Protein AF-A0A356X1Z8-F1 (afdb_monomer)

Mean predicted aligned error: 13.06 Å

Nearest PDB structures (foldseek):
  8tsh-assembly1_I  TM=4.906E-01  e=3.080E-04  Caldimonas thermodepolymerans
  8tsh-assembly1_F  TM=4.716E-01  e=3.448E-04  Caldimonas thermodepolymerans

Structure (mmCIF, N/CA/C/O backbone):
data_AF-A0A356X1Z8-F1
#
_entry.id   AF-A0A356X1Z8-F1
#
loop_
_atom_site.group_PDB
_atom_site.id
_atom_site.type_symbol
_atom_site.label_atom_id
_atom_site.label_alt_id
_atom_site.label_comp_id
_atom_site.label_asym_id
_atom_site.label_entity_id
_atom_site.label_seq_id
_atom_site.pdbx_PDB_ins_code
_atom_site.Cartn_x
_atom_site.Cartn_y
_atom_site.Cartn_z
_atom_site.occupancy
_atom_site.B_iso_or_equiv
_atom_site.auth_seq_id
_atom_site.auth_comp_id
_atom_site.auth_asym_id
_atom_site.auth_atom_id
_atom_site.pdbx_PDB_model_num
ATOM 1 N N . MET A 1 1 ? -33.538 23.247 10.502 1.00 38.19 1 MET A N 1
ATOM 2 C CA . MET A 1 1 ? -33.186 21.872 10.091 1.00 38.19 1 MET A CA 1
ATOM 3 C C . MET A 1 1 ? -31.696 21.874 9.811 1.00 38.19 1 MET A C 1
ATOM 5 O O . MET A 1 1 ? -31.275 22.468 8.830 1.00 38.19 1 MET A O 1
ATOM 9 N N . SER A 1 2 ? -30.913 21.382 10.771 1.00 35.84 2 SER A N 1
ATOM 10 C CA . SER A 1 2 ? -29.452 21.323 10.690 1.00 35.84 2 SER A CA 1
ATOM 11 C C . SER A 1 2 ? -29.075 20.104 9.856 1.00 35.84 2 SER A C 1
ATOM 13 O O . SER A 1 2 ? -29.471 18.990 10.200 1.00 35.84 2 SER A O 1
ATOM 15 N N . GLY A 1 3 ? -28.392 20.328 8.735 1.00 35.59 3 GLY A N 1
ATOM 16 C CA . GLY A 1 3 ? -27.857 19.270 7.890 1.00 35.59 3 GLY A CA 1
ATOM 17 C C . GLY A 1 3 ? -26.684 18.600 8.592 1.00 35.59 3 GLY A C 1
ATOM 18 O O . GLY A 1 3 ? -25.571 19.117 8.572 1.00 35.59 3 GLY A O 1
ATOM 19 N N . GLY A 1 4 ? -26.946 17.459 9.225 1.00 30.58 4 GLY A N 1
ATOM 20 C CA . GLY A 1 4 ? -25.906 16.519 9.616 1.00 30.58 4 GLY A CA 1
ATOM 21 C C . GLY A 1 4 ? -25.355 15.871 8.355 1.00 30.58 4 GLY A C 1
ATOM 22 O O . GLY A 1 4 ? -26.005 15.008 7.769 1.00 30.58 4 GLY A O 1
ATOM 23 N N . GLY A 1 5 ? -24.189 16.331 7.907 1.00 29.16 5 GLY A N 1
ATOM 24 C CA . GLY A 1 5 ? -23.424 15.640 6.883 1.00 29.16 5 GLY A CA 1
ATOM 25 C C . GLY A 1 5 ? -23.013 14.275 7.419 1.00 29.16 5 GLY A C 1
ATOM 26 O O . GLY A 1 5 ? -22.166 14.189 8.306 1.00 29.16 5 GLY A O 1
ATOM 27 N N . ASN A 1 6 ? -23.623 13.220 6.882 1.00 31.80 6 ASN A N 1
ATOM 28 C CA . ASN A 1 6 ? -23.051 11.885 6.926 1.00 31.80 6 ASN A CA 1
ATOM 29 C C . ASN A 1 6 ? -21.671 11.965 6.263 1.00 31.80 6 ASN A C 1
ATOM 31 O O . ASN A 1 6 ? -21.570 12.087 5.044 1.00 31.80 6 ASN A O 1
ATOM 35 N N . MET A 1 7 ? -20.605 11.914 7.061 1.00 35.31 7 MET A N 1
ATOM 36 C CA . MET A 1 7 ? -19.298 11.494 6.566 1.00 35.31 7 MET A CA 1
ATOM 37 C C . MET A 1 7 ? -19.391 9.993 6.285 1.00 35.31 7 MET A C 1
ATOM 39 O O . MET A 1 7 ? -19.073 9.158 7.130 1.00 35.31 7 MET A O 1
ATOM 43 N N . GLU A 1 8 ? -19.895 9.645 5.104 1.00 37.94 8 GLU A N 1
ATOM 44 C CA . GLU A 1 8 ? -19.778 8.297 4.561 1.00 37.94 8 GLU A CA 1
ATOM 45 C C . GLU A 1 8 ? -18.292 7.955 4.369 1.00 37.94 8 GLU A C 1
ATOM 47 O O . GLU A 1 8 ? -17.597 8.508 3.521 1.00 37.94 8 GLU A O 1
ATOM 52 N N . GLY A 1 9 ? -17.791 7.036 5.195 1.00 40.22 9 GLY A N 1
ATOM 53 C CA . GLY A 1 9 ? -17.228 5.773 4.704 1.00 40.22 9 GLY A CA 1
ATOM 54 C C . GLY A 1 9 ? -15.986 5.776 3.802 1.00 40.22 9 GLY A C 1
ATOM 55 O O . GLY A 1 9 ? -15.638 4.712 3.304 1.00 40.22 9 GLY A O 1
ATOM 56 N N . GLY A 1 10 ? -15.277 6.887 3.600 1.00 40.59 10 GLY A N 1
ATOM 57 C CA . GLY A 1 10 ? -14.095 6.938 2.718 1.00 40.59 10 GLY A CA 1
ATOM 58 C C . GLY A 1 10 ? -12.790 6.335 3.276 1.00 40.59 10 GLY A C 1
ATOM 59 O O . GLY A 1 10 ? -11.776 6.324 2.587 1.00 40.59 10 GLY A O 1
ATOM 60 N N . GLY A 1 11 ? -12.769 5.839 4.520 1.00 45.25 11 GLY A N 1
ATOM 61 C CA . GLY A 1 11 ? -11.526 5.510 5.246 1.00 45.25 11 GLY A CA 1
ATOM 62 C C . GLY A 1 11 ? -10.803 4.211 4.852 1.00 45.25 11 GLY A C 1
ATOM 63 O O . GLY A 1 11 ? -9.715 3.940 5.369 1.00 45.25 11 GLY A O 1
ATOM 64 N N . SER A 1 12 ? -11.390 3.400 3.966 1.00 50.88 12 SER A N 1
ATOM 65 C CA . SER A 1 12 ? -10.885 2.057 3.632 1.00 50.88 12 SER A CA 1
ATOM 66 C C . SER A 1 12 ? -10.140 1.967 2.296 1.00 50.88 12 SER A C 1
ATOM 68 O O . SER A 1 12 ? -9.551 0.925 2.016 1.00 50.88 12 SER A O 1
ATOM 70 N N . MET A 1 13 ? -10.124 3.024 1.479 1.00 60.84 13 MET A N 1
ATOM 71 C CA . MET A 1 13 ? -9.354 3.052 0.234 1.00 60.84 13 MET A CA 1
ATOM 72 C C . MET A 1 13 ? -8.010 3.742 0.484 1.00 60.84 13 MET A C 1
ATOM 74 O O . MET A 1 13 ? -7.963 4.813 1.086 1.00 60.84 13 MET A O 1
ATOM 78 N N . ILE A 1 14 ? -6.911 3.126 0.040 1.00 66.44 14 ILE A N 1
ATOM 79 C CA . ILE A 1 14 ? -5.632 3.835 -0.085 1.00 66.44 14 ILE A CA 1
ATOM 80 C C . ILE A 1 14 ? -5.902 5.033 -0.998 1.00 66.44 14 ILE A C 1
ATOM 82 O O . ILE A 1 14 ? -6.364 4.793 -2.116 1.00 66.44 14 ILE A O 1
ATOM 86 N N . PRO A 1 15 ? -5.653 6.282 -0.563 1.00 73.69 15 PRO A N 1
ATOM 87 C CA . PRO A 1 15 ? -5.809 7.433 -1.436 1.00 73.69 15 PRO A CA 1
ATOM 88 C C . PRO A 1 15 ? -5.055 7.160 -2.742 1.00 73.69 15 PRO A C 1
ATOM 90 O O . PRO A 1 15 ? -3.871 6.816 -2.665 1.00 73.69 15 PRO A O 1
ATOM 93 N N . PRO A 1 16 ? -5.691 7.263 -3.923 1.00 74.44 16 PRO A N 1
ATOM 94 C CA . PRO A 1 16 ? -5.035 6.954 -5.195 1.00 74.44 16 PRO A CA 1
ATOM 95 C C . PRO A 1 16 ? -3.704 7.699 -5.394 1.00 74.44 16 PRO A C 1
ATOM 97 O O . PRO A 1 16 ? -2.808 7.219 -6.084 1.00 74.44 16 PRO A O 1
ATOM 100 N N . GLN A 1 17 ? -3.532 8.835 -4.712 1.00 76.69 17 GLN A N 1
ATOM 101 C CA . GLN A 1 17 ? -2.307 9.635 -4.656 1.00 76.69 17 GLN A CA 1
ATOM 102 C C . GLN A 1 17 ? -1.101 8.897 -4.043 1.00 76.69 17 GLN A C 1
ATOM 104 O O . GLN A 1 17 ? 0.038 9.302 -4.265 1.00 76.69 17 GLN A O 1
ATOM 109 N N . LEU A 1 18 ? -1.318 7.824 -3.276 1.00 79.50 18 LEU A N 1
ATOM 110 C CA . LEU A 1 18 ? -0.248 7.015 -2.684 1.00 79.50 18 LEU A CA 1
ATOM 111 C C . LEU A 1 18 ? 0.213 5.870 -3.595 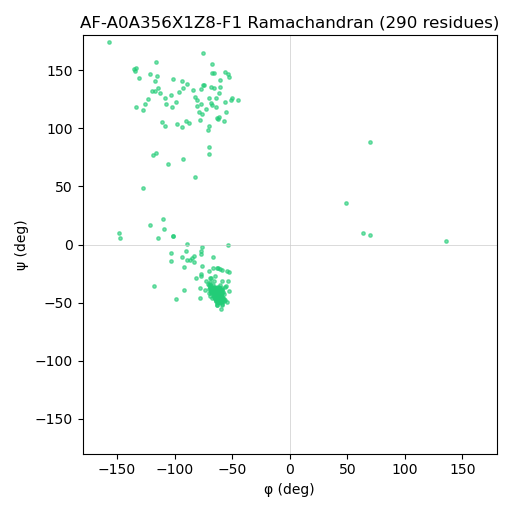1.00 79.50 18 LEU A C 1
ATOM 113 O O . LEU A 1 18 ? 1.278 5.305 -3.356 1.00 79.50 18 LEU A O 1
ATOM 117 N N . TYR A 1 19 ? -0.522 5.531 -4.659 1.00 83.25 19 TYR A N 1
ATOM 118 C CA . TYR A 1 19 ? -0.115 4.463 -5.583 1.00 83.25 19 TYR A CA 1
ATOM 119 C C . TYR A 1 19 ? 1.229 4.716 -6.278 1.00 83.25 19 TYR A C 1
ATOM 121 O O . TYR A 1 19 ? 2.044 3.790 -6.306 1.00 83.25 19 TYR A O 1
ATOM 129 N N . PRO A 1 20 ? 1.544 5.943 -6.744 1.00 86.44 20 PRO A N 1
ATOM 130 C CA . PRO A 1 20 ? 2.885 6.244 -7.234 1.00 86.44 20 PRO A CA 1
ATOM 131 C C . PRO A 1 20 ? 3.975 5.962 -6.192 1.00 86.44 20 PRO A C 1
ATOM 133 O O . PRO A 1 20 ? 5.041 5.468 -6.540 1.00 86.44 20 PRO A O 1
ATOM 136 N N . GLN A 1 21 ? 3.708 6.216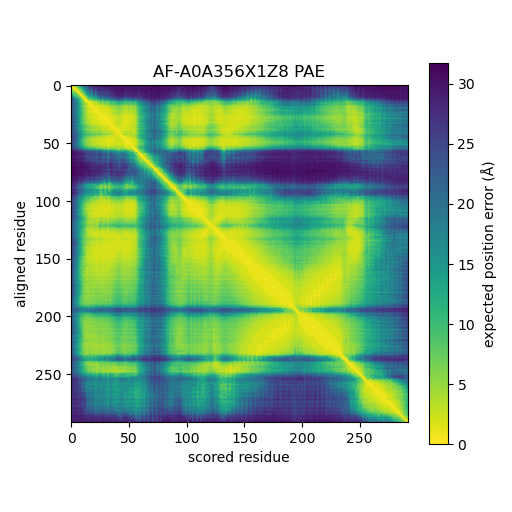 -4.906 1.00 86.44 21 GLN A N 1
ATOM 137 C CA . GLN A 1 21 ? 4.684 5.984 -3.835 1.00 86.44 21 GLN A CA 1
ATOM 138 C C . GLN A 1 21 ? 4.927 4.492 -3.584 1.00 86.44 21 GLN A C 1
ATOM 140 O O . GLN A 1 21 ? 6.060 4.104 -3.308 1.00 86.44 21 GLN A O 1
ATOM 145 N N . ILE A 1 22 ? 3.893 3.652 -3.720 1.00 87.12 22 ILE A N 1
ATOM 146 C CA . ILE A 1 22 ? 4.027 2.190 -3.621 1.00 87.12 22 ILE A CA 1
ATOM 147 C C . ILE A 1 22 ? 4.946 1.677 -4.729 1.00 87.12 22 ILE A C 1
ATOM 149 O O . ILE A 1 22 ? 5.903 0.961 -4.443 1.00 87.12 22 ILE A O 1
ATOM 153 N N . VAL A 1 23 ? 4.714 2.096 -5.973 1.00 89.00 23 VAL A N 1
ATOM 154 C CA . VAL A 1 23 ? 5.536 1.667 -7.114 1.00 89.00 23 VAL A CA 1
ATOM 155 C C . VAL A 1 23 ? 6.964 2.196 -7.035 1.00 89.00 23 VAL A C 1
ATOM 157 O O . VAL A 1 23 ? 7.903 1.488 -7.372 1.00 89.00 23 VAL A O 1
ATOM 160 N N . GLN A 1 24 ? 7.165 3.406 -6.518 1.00 90.50 24 GLN A N 1
ATOM 161 C CA . GLN A 1 24 ? 8.500 3.983 -6.318 1.00 90.50 24 GLN A CA 1
ATOM 162 C C . GLN A 1 24 ? 9.238 3.417 -5.086 1.00 90.50 24 GLN A C 1
ATOM 164 O O . GLN A 1 24 ? 10.430 3.689 -4.881 1.00 90.50 24 GLN A O 1
ATOM 169 N N . SER A 1 25 ? 8.560 2.626 -4.251 1.00 90.94 25 SER A N 1
ATOM 170 C CA . SER A 1 25 ? 9.143 2.060 -3.035 1.00 90.94 25 SER A CA 1
ATOM 171 C C . SER A 1 25 ? 10.259 1.059 -3.346 1.00 90.94 25 SER A C 1
ATOM 173 O O . SER A 1 25 ? 10.243 0.358 -4.355 1.00 90.94 25 SER A O 1
ATOM 175 N N . LEU A 1 26 ? 11.258 0.989 -2.462 1.00 90.75 26 LEU A N 1
ATOM 176 C CA . LEU A 1 26 ? 12.392 0.077 -2.625 1.00 90.75 26 LEU A CA 1
ATOM 177 C C . LEU A 1 26 ? 11.974 -1.410 -2.713 1.00 90.75 26 LEU A C 1
ATOM 179 O O . LEU A 1 26 ? 12.482 -2.082 -3.607 1.00 90.75 26 LEU A O 1
ATOM 183 N N . PRO A 1 27 ? 11.063 -1.930 -1.862 1.00 90.62 27 PRO A N 1
ATOM 184 C CA . PRO A 1 27 ? 10.601 -3.318 -1.958 1.00 90.62 27 PRO A CA 1
ATOM 185 C C . PRO A 1 27 ? 9.997 -3.646 -3.326 1.00 90.62 27 PRO A C 1
ATOM 187 O O . PRO A 1 27 ? 10.408 -4.608 -3.966 1.00 90.62 27 PRO A O 1
ATOM 190 N N . PHE A 1 28 ? 9.112 -2.778 -3.824 1.00 91.44 28 PHE A N 1
ATOM 191 C CA . PHE A 1 28 ? 8.464 -2.959 -5.120 1.00 91.44 28 PHE A CA 1
ATOM 192 C C . PHE A 1 28 ? 9.482 -3.010 -6.267 1.00 91.44 28 PHE A C 1
ATOM 194 O O . PHE A 1 28 ? 9.433 -3.893 -7.120 1.00 91.44 28 PHE A O 1
ATOM 201 N N . GLN A 1 29 ? 10.447 -2.086 -6.262 1.00 92.75 29 GLN A N 1
ATOM 202 C CA . GLN A 1 29 ? 11.506 -2.041 -7.272 1.00 92.75 29 GLN A CA 1
ATOM 203 C C . GLN A 1 29 ? 12.397 -3.284 -7.223 1.00 92.75 29 GLN A C 1
ATOM 205 O O . GLN A 1 29 ? 12.776 -3.813 -8.263 1.00 92.75 29 GLN A O 1
ATOM 210 N N . LEU A 1 30 ? 12.718 -3.780 -6.028 1.00 91.44 30 LEU A N 1
ATOM 211 C CA . LEU A 1 30 ? 13.514 -4.992 -5.881 1.00 91.44 30 LEU A CA 1
ATOM 212 C C . LEU A 1 30 ? 12.767 -6.249 -6.336 1.00 91.44 30 LEU A C 1
ATOM 214 O O . LEU A 1 30 ? 13.399 -7.142 -6.896 1.00 91.44 30 LEU A O 1
ATOM 218 N N . GLU A 1 31 ? 11.456 -6.334 -6.117 1.00 91.88 31 GLU A N 1
ATOM 219 C CA . GLU A 1 31 ? 10.642 -7.435 -6.645 1.00 91.88 31 GLU A CA 1
ATOM 220 C C . GLU A 1 31 ? 10.612 -7.413 -8.173 1.00 91.88 31 GLU A C 1
ATOM 222 O O . GLU A 1 31 ? 10.940 -8.423 -8.790 1.00 91.88 31 GLU A O 1
ATOM 227 N N . LEU A 1 32 ? 10.369 -6.249 -8.789 1.00 92.75 32 LEU A N 1
ATOM 228 C CA . LEU A 1 32 ? 10.449 -6.111 -10.248 1.00 92.75 32 LEU A CA 1
ATOM 229 C C . LEU A 1 32 ? 11.837 -6.438 -10.808 1.00 92.75 32 LEU A C 1
ATOM 231 O O . LEU A 1 32 ? 11.947 -7.046 -11.867 1.00 92.75 32 LEU A O 1
ATOM 235 N N . LEU A 1 33 ? 12.905 -6.043 -10.113 1.00 92.75 33 LEU A N 1
ATOM 236 C CA . LEU A 1 33 ? 14.275 -6.330 -10.537 1.00 92.75 33 LEU A CA 1
ATOM 237 C C . LEU A 1 33 ? 14.629 -7.822 -10.455 1.00 92.75 33 LEU A C 1
ATOM 239 O O . LEU A 1 33 ? 15.482 -8.287 -11.211 1.00 92.75 33 LEU A O 1
ATOM 243 N N . ASN A 1 34 ? 13.997 -8.565 -9.544 1.00 91.81 34 ASN A N 1
ATOM 244 C CA . ASN A 1 34 ? 14.174 -10.010 -9.407 1.00 91.81 34 ASN A CA 1
ATOM 245 C C . ASN A 1 34 ? 13.310 -10.824 -10.386 1.00 91.81 34 ASN A C 1
ATOM 247 O O . ASN A 1 34 ? 13.528 -12.031 -10.482 1.00 91.81 34 ASN A O 1
ATOM 251 N N . GLU A 1 35 ? 12.366 -10.196 -11.091 1.00 92.00 35 GLU A N 1
ATOM 252 C CA . GLU A 1 35 ? 11.491 -10.869 -12.052 1.00 92.00 35 GLU A CA 1
ATOM 253 C C . GLU A 1 35 ? 12.280 -11.352 -13.274 1.00 92.00 35 GLU A C 1
ATOM 255 O O . GLU A 1 35 ? 13.103 -10.616 -13.828 1.00 92.00 35 GLU A O 1
ATOM 260 N N . GLU A 1 36 ? 12.012 -12.584 -13.709 1.00 91.69 36 GLU A N 1
ATOM 261 C CA . GLU A 1 36 ? 12.535 -13.129 -14.962 1.00 91.69 36 GLU A CA 1
ATOM 262 C C . GLU A 1 36 ? 11.697 -12.639 -16.145 1.00 91.69 36 GLU A C 1
ATOM 264 O O . GLU A 1 36 ? 10.482 -12.822 -16.185 1.00 91.69 36 GLU A O 1
ATOM 269 N N . VAL A 1 37 ? 12.360 -12.011 -17.115 1.00 91.50 37 VAL A N 1
ATOM 270 C CA . VAL A 1 37 ? 11.723 -11.415 -18.292 1.00 91.50 37 VAL A CA 1
ATOM 271 C C . VAL A 1 37 ? 12.455 -11.873 -19.548 1.00 91.50 37 VAL A C 1
ATOM 273 O O . VAL A 1 37 ? 13.684 -12.013 -19.568 1.00 91.50 37 VAL A O 1
ATOM 276 N N . GLU A 1 38 ? 11.696 -12.098 -20.616 1.00 88.50 38 GLU A N 1
ATOM 277 C CA . GLU A 1 38 ? 12.255 -12.413 -21.924 1.00 88.50 38 GLU A CA 1
ATOM 278 C C . GLU A 1 38 ? 12.625 -11.127 -22.668 1.00 88.50 38 GLU A C 1
ATOM 280 O O . GLU A 1 38 ? 11.820 -10.203 -22.798 1.00 88.50 38 GLU A O 1
ATOM 285 N N . PHE A 1 39 ? 13.831 -11.102 -23.234 1.00 88.38 39 PHE A N 1
ATOM 286 C CA . PHE A 1 39 ? 14.341 -10.008 -24.056 1.00 88.38 39 PHE A CA 1
ATOM 287 C C . PHE A 1 39 ? 14.654 -10.510 -25.478 1.00 88.38 39 PHE A C 1
ATOM 289 O O . PHE A 1 39 ? 15.827 -10.715 -25.808 1.00 88.38 39 PHE A O 1
ATOM 296 N N . PRO A 1 40 ? 13.643 -10.713 -26.348 1.00 86.38 40 PRO A N 1
ATOM 297 C CA . PRO A 1 40 ? 13.837 -11.200 -27.715 1.00 86.38 40 PRO A CA 1
ATOM 298 C C . PRO A 1 40 ? 14.854 -10.411 -28.550 1.00 86.38 40 PRO A C 1
ATOM 300 O O . PRO A 1 40 ? 15.649 -11.025 -29.255 1.00 86.38 40 PRO A O 1
ATOM 303 N N . ARG A 1 41 ? 14.897 -9.071 -28.453 1.00 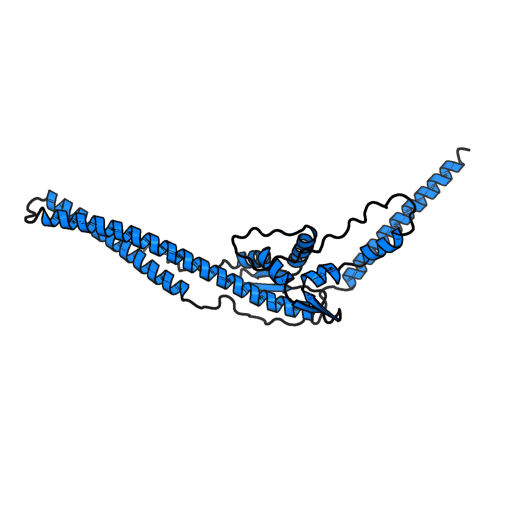83.81 41 ARG A N 1
ATOM 304 C CA . ARG A 1 41 ? 15.885 -8.222 -29.159 1.00 83.81 41 ARG A CA 1
ATOM 305 C C . ARG A 1 41 ? 17.335 -8.533 -28.770 1.00 83.81 41 ARG A C 1
ATOM 307 O O . ARG A 1 41 ? 18.245 -8.183 -29.515 1.00 83.81 41 ARG A O 1
ATOM 314 N N . PHE A 1 42 ? 17.542 -9.153 -27.611 1.00 84.12 42 PHE A N 1
ATOM 315 C CA . PHE A 1 42 ? 18.850 -9.504 -27.059 1.00 84.12 42 PHE A CA 1
ATOM 316 C C . PHE A 1 42 ? 19.057 -11.024 -26.968 1.00 84.12 42 PHE A C 1
ATOM 318 O O . PHE A 1 42 ? 20.060 -11.455 -26.406 1.00 84.12 42 PHE A O 1
ATOM 325 N N . GLU A 1 43 ? 18.114 -11.820 -27.492 1.00 84.69 43 GLU A N 1
ATOM 326 C CA . GLU A 1 43 ? 18.130 -13.291 -27.484 1.00 84.69 43 GLU A CA 1
ATOM 327 C C . GLU A 1 43 ? 18.430 -13.897 -26.100 1.00 84.69 43 GLU A C 1
ATOM 329 O O . GLU A 1 43 ? 19.101 -14.920 -25.974 1.00 84.69 43 GLU A O 1
ATOM 334 N N . THR A 1 44 ? 17.941 -13.252 -25.038 1.00 82.88 44 THR A N 1
ATOM 335 C CA . THR A 1 44 ? 18.211 -13.656 -23.655 1.00 82.88 44 THR A CA 1
ATOM 336 C C . THR A 1 44 ? 16.939 -13.678 -22.817 1.00 82.88 44 THR A C 1
ATOM 338 O O . THR A 1 44 ? 15.989 -12.942 -23.076 1.00 82.88 44 THR A O 1
ATOM 341 N N . SER A 1 45 ? 16.934 -14.529 -21.797 1.00 88.12 45 SER A N 1
ATOM 342 C CA . SER A 1 45 ? 15.920 -14.574 -20.747 1.00 88.12 45 SER A CA 1
ATOM 343 C C . SER A 1 45 ? 16.658 -14.520 -19.422 1.00 88.12 45 SER A C 1
ATOM 345 O O . SER A 1 45 ? 17.481 -15.389 -19.128 1.00 88.12 45 SER A O 1
ATOM 347 N N . THR A 1 46 ? 16.441 -13.460 -18.655 1.00 88.25 46 THR A N 1
ATOM 348 C CA . THR A 1 46 ? 17.167 -13.236 -17.405 1.00 88.25 46 THR A CA 1
ATOM 349 C C . THR A 1 46 ? 16.376 -12.317 -16.485 1.00 88.25 46 THR A C 1
ATOM 351 O O . THR A 1 46 ? 15.335 -11.783 -16.870 1.00 88.25 46 THR A O 1
ATOM 354 N N . THR A 1 47 ? 16.861 -12.127 -15.260 1.00 91.06 47 THR A N 1
ATOM 355 C CA . THR A 1 47 ? 16.246 -11.158 -14.353 1.00 91.06 47 THR A CA 1
ATOM 356 C C . THR A 1 47 ? 16.445 -9.741 -14.873 1.00 91.06 47 THR A C 1
ATOM 358 O O . THR A 1 47 ? 17.490 -9.426 -15.454 1.00 91.06 47 THR A O 1
ATOM 361 N N . VAL A 1 48 ? 15.483 -8.854 -14.625 1.00 90.94 48 VAL A N 1
ATOM 362 C CA . VAL A 1 48 ? 15.611 -7.438 -15.005 1.00 90.94 48 VAL A CA 1
ATOM 363 C C . VAL A 1 48 ? 16.891 -6.820 -14.415 1.00 90.94 48 VAL A C 1
ATOM 365 O O . VAL A 1 48 ? 17.572 -6.041 -15.084 1.00 90.94 48 VAL A O 1
ATOM 368 N N . TYR A 1 49 ? 17.283 -7.228 -13.204 1.00 90.12 49 TYR A N 1
ATOM 369 C CA . TYR A 1 49 ? 18.554 -6.844 -12.594 1.00 90.12 49 TYR A CA 1
ATOM 370 C C . TYR A 1 49 ? 19.769 -7.263 -13.419 1.00 90.12 49 TYR A C 1
ATOM 372 O O . TYR A 1 49 ? 20.585 -6.415 -13.773 1.00 90.12 49 TYR A O 1
ATOM 380 N N . THR A 1 50 ? 19.893 -8.554 -13.739 1.00 87.31 50 THR A N 1
ATOM 381 C CA . THR A 1 50 ? 21.023 -9.079 -14.519 1.00 87.31 50 THR A CA 1
ATOM 382 C C . THR A 1 50 ? 21.076 -8.442 -15.903 1.00 87.31 50 THR A C 1
ATOM 384 O O . THR A 1 50 ? 22.157 -8.117 -16.391 1.00 87.31 50 THR A O 1
ATOM 387 N N . PHE A 1 51 ? 19.919 -8.186 -16.518 1.00 88.56 51 PHE A N 1
ATOM 388 C CA . PHE A 1 51 ? 19.852 -7.484 -17.793 1.00 88.56 51 PHE A CA 1
ATOM 389 C C . PHE A 1 51 ? 20.483 -6.085 -17.710 1.00 88.56 51 PHE A C 1
ATOM 391 O O . PHE A 1 51 ? 21.326 -5.746 -18.541 1.00 88.56 51 PHE A O 1
ATOM 398 N N . PHE A 1 52 ? 20.143 -5.280 -16.699 1.00 88.75 52 PHE A N 1
ATOM 399 C CA . PHE A 1 52 ? 20.712 -3.935 -16.553 1.00 88.75 52 PHE A CA 1
ATOM 400 C C . PHE A 1 52 ? 22.143 -3.907 -16.005 1.00 88.75 52 PHE A C 1
ATOM 402 O O . PHE A 1 52 ? 22.881 -2.974 -16.321 1.00 88.75 52 PHE A O 1
ATOM 409 N N . ASP A 1 53 ? 22.548 -4.908 -15.224 1.00 87.06 53 ASP A N 1
ATOM 410 C CA . ASP A 1 53 ? 23.909 -5.011 -14.688 1.00 87.06 53 ASP A CA 1
ATOM 411 C C . ASP A 1 53 ? 24.913 -5.518 -15.738 1.00 87.06 53 ASP A C 1
ATOM 413 O O . ASP A 1 53 ? 26.046 -5.042 -15.790 1.00 87.06 53 ASP A O 1
ATOM 417 N N . GLU A 1 54 ? 24.512 -6.462 -16.599 1.00 82.25 54 GLU A N 1
ATOM 418 C CA . GLU A 1 54 ? 25.443 -7.194 -17.472 1.00 82.25 54 GLU A CA 1
ATOM 419 C C . GLU A 1 54 ? 25.194 -6.988 -18.972 1.00 82.25 54 GLU A C 1
ATOM 421 O O . GLU A 1 54 ? 26.156 -6.921 -19.736 1.00 82.25 54 GLU A O 1
ATOM 426 N N . VAL A 1 55 ? 23.938 -6.854 -19.413 1.00 79.94 55 VAL A N 1
ATOM 427 C CA . VAL A 1 55 ? 23.575 -6.885 -20.846 1.00 79.94 55 VAL A CA 1
ATOM 428 C C . VAL A 1 55 ? 23.403 -5.482 -21.436 1.00 79.94 55 VAL A C 1
ATOM 430 O O . VAL A 1 55 ? 23.934 -5.185 -22.503 1.00 79.94 55 VAL A O 1
ATOM 433 N N . TYR A 1 56 ? 22.674 -4.602 -20.748 1.00 77.81 56 TYR A N 1
ATOM 434 C CA . TYR A 1 56 ? 22.307 -3.269 -21.243 1.00 77.81 56 TYR A CA 1
ATOM 435 C C . TYR A 1 56 ? 23.331 -2.174 -20.900 1.00 77.81 56 TYR A C 1
ATOM 437 O O . TYR A 1 56 ? 23.141 -1.005 -21.249 1.00 77.81 56 TYR A O 1
ATOM 445 N N . THR A 1 57 ? 24.432 -2.503 -20.218 1.00 62.53 57 THR A N 1
ATOM 446 C CA . THR A 1 57 ? 25.435 -1.487 -19.878 1.00 62.53 57 THR A CA 1
ATOM 447 C C . THR A 1 57 ? 26.033 -0.873 -21.152 1.00 62.53 57 THR A C 1
ATOM 449 O O . THR A 1 57 ? 26.436 -1.582 -22.078 1.00 62.53 57 THR A O 1
ATOM 452 N N . PRO A 1 58 ? 26.083 0.468 -21.258 1.00 49.91 58 PRO A N 1
ATOM 453 C CA . PRO A 1 58 ? 26.522 1.110 -22.480 1.00 49.91 58 PRO A CA 1
ATOM 454 C C . PRO A 1 58 ? 28.018 0.838 -22.688 1.00 49.91 58 PRO A C 1
ATOM 456 O O . PRO A 1 58 ? 28.871 1.206 -21.878 1.00 49.91 58 PRO A O 1
ATOM 459 N N . SER A 1 59 ? 28.322 0.226 -23.834 1.00 49.28 59 SER A N 1
ATOM 460 C CA . SER A 1 59 ? 29.642 -0.199 -24.332 1.00 49.28 59 SER A CA 1
ATOM 461 C C . SER A 1 59 ? 30.728 0.902 -24.367 1.00 49.28 59 SER A C 1
ATOM 463 O O . SER A 1 59 ? 31.882 0.654 -24.715 1.00 49.28 59 SER A O 1
ATOM 465 N N . VAL A 1 60 ? 30.412 2.138 -23.965 1.00 46.66 60 VAL A N 1
ATOM 466 C CA . VAL A 1 60 ? 31.371 3.246 -23.869 1.00 46.66 60 VAL A CA 1
ATOM 467 C C . VAL A 1 60 ? 32.471 2.980 -22.844 1.00 46.66 60 VAL A C 1
ATOM 469 O O . VAL A 1 60 ? 33.633 3.191 -23.173 1.00 46.66 60 VAL A O 1
ATOM 472 N N . LEU A 1 61 ? 32.184 2.459 -21.645 1.00 48.41 61 LEU A N 1
ATOM 473 C CA . LEU A 1 61 ? 33.252 2.228 -20.655 1.00 48.41 61 LEU A CA 1
ATOM 474 C C . LEU A 1 61 ? 34.181 1.069 -21.062 1.00 48.41 61 LEU A C 1
ATOM 476 O O . LEU A 1 61 ? 35.396 1.144 -20.860 1.00 48.41 61 LEU A O 1
ATOM 480 N N . THR A 1 62 ? 33.632 0.045 -21.718 1.00 46.28 62 THR A N 1
ATOM 481 C CA . THR A 1 62 ? 34.383 -1.076 -22.304 1.00 46.28 62 THR A CA 1
ATOM 482 C C . THR A 1 62 ? 35.277 -0.609 -23.458 1.00 46.28 62 THR A C 1
ATOM 484 O O . THR A 1 62 ? 36.445 -0.997 -23.528 1.00 46.28 62 THR A O 1
ATOM 487 N N . HIS A 1 63 ? 34.793 0.307 -24.305 1.00 48.16 63 HIS A N 1
ATOM 488 C CA . HIS A 1 63 ? 35.609 0.907 -25.362 1.00 48.16 63 HIS A CA 1
ATOM 489 C C . HIS A 1 63 ? 36.702 1.845 -24.825 1.00 48.16 63 HIS A C 1
ATOM 491 O O . HIS A 1 63 ? 37.823 1.806 -25.329 1.00 48.16 63 HIS A O 1
ATOM 497 N N . ILE A 1 64 ? 36.450 2.631 -23.770 1.00 49.75 64 ILE A N 1
ATOM 498 C CA . ILE A 1 64 ? 37.483 3.497 -23.166 1.00 49.75 64 ILE A CA 1
ATOM 499 C C . ILE A 1 64 ? 38.566 2.652 -22.462 1.00 49.75 64 ILE A C 1
ATOM 501 O O . ILE A 1 64 ? 39.752 2.994 -22.507 1.00 49.75 64 ILE A O 1
ATOM 505 N N . LYS A 1 65 ? 38.201 1.492 -21.892 1.00 49.69 65 LYS A N 1
ATOM 506 C CA . LYS A 1 65 ? 39.167 0.475 -21.429 1.00 49.69 65 LYS A CA 1
ATOM 507 C C . LYS A 1 65 ? 40.094 0.018 -22.564 1.00 49.69 65 LYS A C 1
ATOM 509 O O . LYS A 1 65 ? 41.299 -0.041 -22.358 1.00 49.69 65 LYS A O 1
ATOM 514 N N . GLY A 1 66 ? 39.573 -0.212 -23.772 1.00 49.88 66 GLY A N 1
ATOM 515 C CA . GLY A 1 66 ? 40.373 -0.578 -24.951 1.00 49.88 66 GLY A CA 1
ATOM 516 C C . GLY A 1 66 ? 41.406 0.479 -25.372 1.00 49.88 66 GLY A C 1
ATOM 517 O O . GLY A 1 66 ? 42.525 0.139 -25.747 1.00 49.88 66 GLY A O 1
ATOM 518 N N . TYR A 1 67 ? 41.068 1.765 -25.243 1.00 46.34 67 TYR A N 1
ATOM 519 C CA . TYR A 1 67 ? 41.961 2.877 -25.599 1.00 46.34 67 TYR A CA 1
ATOM 520 C C . TYR A 1 67 ? 42.976 3.246 -24.504 1.00 46.34 67 TYR A C 1
ATOM 522 O O . TYR A 1 67 ? 43.966 3.919 -24.789 1.00 46.34 67 TYR A O 1
ATOM 530 N N . THR A 1 68 ? 42.785 2.790 -23.263 1.00 52.16 68 THR A N 1
ATOM 531 C CA . THR A 1 68 ? 43.720 3.055 -22.149 1.00 52.16 68 THR A CA 1
ATOM 532 C C . THR A 1 68 ? 44.819 1.996 -21.999 1.00 52.16 68 THR A C 1
ATOM 534 O O . THR A 1 68 ? 45.766 2.208 -21.243 1.00 52.16 68 THR A O 1
ATOM 537 N N . ILE A 1 69 ? 44.771 0.910 -22.783 1.00 51.84 69 ILE A N 1
ATOM 538 C CA . ILE A 1 69 ? 45.770 -0.181 -22.804 1.00 51.84 69 ILE A CA 1
ATOM 539 C C . ILE A 1 69 ? 47.153 0.279 -23.330 1.00 51.84 69 ILE A C 1
ATOM 541 O O . ILE A 1 69 ? 48.145 -0.428 -23.174 1.00 51.84 69 ILE A O 1
ATOM 545 N N . GLY A 1 70 ? 47.258 1.485 -23.898 1.00 50.31 70 GLY A N 1
ATOM 546 C CA . GLY A 1 70 ? 48.497 2.039 -24.459 1.00 50.31 70 GLY A CA 1
ATOM 547 C C . GLY A 1 70 ? 49.250 3.063 -23.597 1.00 50.31 70 GLY A C 1
ATOM 548 O O . GLY A 1 70 ? 50.187 3.671 -24.106 1.00 50.31 70 GLY A O 1
ATOM 549 N N . LEU A 1 71 ? 48.863 3.309 -22.338 1.00 54.25 71 LEU A N 1
ATOM 550 C CA . LEU A 1 71 ? 49.529 4.298 -21.470 1.00 54.25 71 LEU A CA 1
ATOM 551 C C . LEU A 1 71 ? 50.545 3.630 -20.520 1.00 54.25 71 LEU A C 1
ATOM 553 O O . LEU A 1 71 ? 50.147 3.053 -19.503 1.00 54.25 71 LEU A O 1
ATOM 557 N N . PRO A 1 72 ? 51.864 3.724 -20.786 1.00 45.91 72 PRO A N 1
ATOM 558 C CA . PRO A 1 72 ? 52.870 3.162 -19.903 1.00 45.91 72 PRO A CA 1
ATOM 559 C C . PRO A 1 72 ? 53.048 4.062 -18.673 1.00 45.91 72 PRO A C 1
ATOM 561 O O . PRO A 1 72 ? 53.585 5.164 -18.759 1.00 45.91 72 PRO A O 1
ATOM 564 N N . GLY A 1 73 ? 52.643 3.560 -17.502 1.00 52.84 73 GLY A N 1
ATOM 565 C CA . GLY A 1 73 ? 53.445 3.807 -16.302 1.00 52.84 73 GLY A CA 1
ATOM 566 C C . GLY A 1 73 ? 52.775 4.208 -14.989 1.00 52.84 73 GLY A C 1
ATOM 567 O O . GLY A 1 73 ? 53.542 4.431 -14.059 1.00 52.84 73 GLY A O 1
ATOM 568 N N . LYS A 1 74 ? 51.438 4.307 -14.830 1.00 54.03 74 LYS A N 1
ATOM 569 C CA . LYS A 1 74 ? 50.855 4.684 -13.507 1.00 54.03 74 LYS A CA 1
ATOM 570 C C . LYS A 1 74 ? 49.477 4.123 -13.080 1.00 54.03 74 LYS A C 1
ATOM 572 O O . LYS A 1 74 ? 48.986 4.554 -12.044 1.00 54.03 74 LYS A O 1
ATOM 577 N N . ILE A 1 75 ? 48.857 3.153 -13.768 1.00 52.12 75 ILE A N 1
ATOM 578 C CA . ILE A 1 75 ? 47.495 2.656 -13.400 1.00 52.12 75 ILE A CA 1
ATOM 579 C C . ILE A 1 75 ? 47.492 1.228 -12.798 1.00 52.12 75 ILE A C 1
ATOM 581 O O . ILE A 1 75 ? 46.447 0.609 -12.617 1.00 52.12 75 ILE A O 1
ATOM 585 N N . ILE A 1 76 ? 48.649 0.680 -12.411 1.00 43.59 76 ILE A N 1
ATOM 586 C CA . ILE A 1 76 ? 48.755 -0.683 -11.843 1.00 43.59 76 ILE A CA 1
ATOM 587 C C . ILE A 1 76 ? 48.407 -0.684 -10.340 1.00 43.59 76 ILE A C 1
ATOM 589 O O . ILE A 1 76 ? 49.223 -1.027 -9.492 1.00 43.59 76 ILE A O 1
ATOM 593 N N . GLY A 1 77 ? 47.197 -0.243 -9.997 1.00 45.94 77 GLY A N 1
ATOM 594 C CA . GLY A 1 77 ? 46.681 -0.264 -8.622 1.00 45.94 77 GLY A CA 1
ATOM 595 C C . GLY A 1 77 ? 45.169 -0.471 -8.505 1.00 45.94 77 GLY A C 1
ATOM 596 O O . GLY A 1 77 ? 44.633 -0.375 -7.408 1.00 45.94 77 GLY A O 1
ATOM 597 N N . LEU A 1 78 ? 44.468 -0.732 -9.614 1.00 47.28 78 LEU A N 1
ATOM 598 C CA . LEU A 1 78 ? 42.997 -0.729 -9.674 1.00 47.28 78 LEU A CA 1
ATOM 599 C C . LEU A 1 78 ? 42.372 -2.057 -10.123 1.00 47.28 78 LEU A C 1
ATOM 601 O O . LEU A 1 78 ? 41.188 -2.100 -10.437 1.00 47.28 78 LEU A O 1
ATOM 605 N N . PHE A 1 79 ? 43.130 -3.154 -10.091 1.00 51.94 79 PHE A N 1
ATOM 606 C CA . PHE A 1 79 ? 42.562 -4.503 -10.151 1.00 51.94 79 PHE A CA 1
ATOM 607 C C . PHE A 1 79 ? 42.338 -5.008 -8.726 1.00 51.94 79 PHE A C 1
ATOM 609 O O . PHE A 1 79 ? 43.101 -5.807 -8.193 1.00 51.94 79 PHE A O 1
ATOM 616 N N . LYS A 1 80 ? 41.306 -4.457 -8.083 1.00 48.50 80 LYS A N 1
ATOM 617 C CA . LYS A 1 80 ? 40.716 -5.042 -6.881 1.00 48.50 80 LYS A CA 1
ATOM 618 C C . LYS A 1 80 ? 39.863 -6.216 -7.357 1.00 48.50 80 LYS A C 1
ATOM 620 O O . LYS A 1 80 ? 38.988 -5.996 -8.189 1.00 48.50 80 LYS A O 1
ATOM 625 N N . GLU A 1 81 ? 40.157 -7.426 -6.880 1.00 40.84 81 GLU A N 1
ATOM 626 C CA . GLU A 1 81 ? 39.322 -8.612 -7.111 1.00 40.84 81 GLU A CA 1
ATOM 627 C C . GLU A 1 81 ? 37.853 -8.248 -6.877 1.00 40.84 81 GLU A C 1
ATOM 629 O O . GLU A 1 81 ? 37.497 -7.700 -5.826 1.00 40.84 81 GLU A O 1
ATOM 634 N N . GLU A 1 82 ? 37.020 -8.491 -7.889 1.00 40.12 82 GLU A N 1
ATOM 635 C CA . GLU A 1 82 ? 35.577 -8.330 -7.780 1.00 40.12 82 GLU A CA 1
ATOM 636 C C . GLU A 1 82 ? 35.091 -9.307 -6.710 1.00 40.12 82 GLU A C 1
ATOM 638 O O . GLU A 1 82 ? 35.111 -10.524 -6.888 1.00 40.12 82 GLU A O 1
ATOM 643 N N . ALA A 1 83 ? 34.713 -8.762 -5.551 1.00 45.00 83 ALA A N 1
ATOM 644 C CA . ALA A 1 83 ? 34.015 -9.522 -4.529 1.00 45.00 83 ALA A CA 1
ATOM 645 C C . ALA A 1 83 ? 32.782 -10.188 -5.169 1.00 45.00 83 ALA A C 1
ATOM 647 O O . ALA A 1 83 ? 32.165 -9.574 -6.045 1.00 45.00 83 ALA A O 1
ATOM 648 N N . PRO A 1 84 ? 32.408 -11.411 -4.750 1.00 45.53 84 PRO A N 1
ATOM 649 C CA . PRO A 1 84 ? 31.259 -12.109 -5.315 1.00 45.53 84 PRO A CA 1
ATOM 650 C C . PRO A 1 84 ? 30.035 -11.188 -5.301 1.00 45.53 84 PRO A C 1
ATOM 652 O O . PRO A 1 84 ? 29.688 -10.640 -4.249 1.00 45.53 84 PRO A O 1
ATOM 655 N N . LYS A 1 85 ? 29.423 -10.975 -6.477 1.00 59.06 85 LYS A N 1
ATOM 656 C CA . LYS A 1 85 ? 28.245 -10.115 -6.633 1.00 59.06 85 LYS A CA 1
ATOM 657 C C . LYS A 1 85 ? 27.165 -10.605 -5.668 1.00 59.06 85 LYS A C 1
ATOM 659 O O . LYS A 1 85 ? 26.678 -11.727 -5.790 1.00 59.06 85 LYS A O 1
ATOM 664 N N . ALA A 1 86 ? 26.834 -9.784 -4.674 1.00 62.34 86 ALA A N 1
ATOM 665 C CA . ALA A 1 86 ? 25.778 -10.109 -3.729 1.00 62.34 86 ALA A CA 1
ATOM 666 C C . ALA A 1 86 ? 24.449 -10.183 -4.490 1.00 62.34 86 ALA A C 1
ATOM 668 O O . ALA A 1 86 ? 24.092 -9.238 -5.197 1.00 62.34 86 ALA A O 1
ATOM 669 N N . ALA A 1 87 ? 23.734 -11.300 -4.348 1.00 71.50 87 ALA A N 1
ATOM 670 C CA . ALA A 1 87 ? 22.391 -11.440 -4.894 1.00 71.50 87 ALA A CA 1
ATOM 671 C C . ALA A 1 87 ? 21.486 -10.318 -4.362 1.00 71.50 87 ALA A C 1
ATOM 673 O O . ALA A 1 87 ? 21.678 -9.834 -3.240 1.00 71.50 87 ALA A O 1
ATOM 674 N N . LEU A 1 88 ? 20.507 -9.896 -5.165 1.00 76.19 88 LEU A N 1
ATOM 675 C CA . LEU A 1 88 ? 19.505 -8.956 -4.682 1.00 76.19 88 LEU A CA 1
ATOM 676 C C . LEU A 1 88 ? 18.743 -9.569 -3.497 1.00 76.19 88 LEU A C 1
ATOM 678 O O . LEU A 1 88 ? 18.439 -10.767 -3.523 1.00 76.19 88 LEU A O 1
ATOM 682 N N . PRO A 1 89 ? 18.409 -8.766 -2.471 1.00 76.12 89 PRO A N 1
ATOM 683 C CA . PRO A 1 89 ? 17.504 -9.203 -1.419 1.00 76.12 89 PRO A CA 1
ATOM 684 C C . PRO A 1 89 ? 16.185 -9.727 -2.012 1.00 76.12 89 PRO A C 1
ATOM 686 O O . PRO A 1 89 ? 15.722 -9.233 -3.042 1.00 76.12 89 PRO A O 1
ATOM 689 N N . ARG A 1 90 ? 15.585 -10.725 -1.358 1.00 75.69 90 ARG A N 1
ATOM 690 C CA . ARG A 1 90 ? 14.290 -11.322 -1.718 1.00 75.69 90 ARG A CA 1
ATOM 691 C C . ARG A 1 90 ? 13.446 -11.491 -0.462 1.00 75.69 90 ARG A C 1
ATOM 693 O O . ARG A 1 90 ? 14.011 -11.733 0.600 1.00 75.69 90 ARG A O 1
ATOM 700 N N . GLY A 1 91 ? 12.123 -11.434 -0.614 1.00 61.28 91 GLY A N 1
ATOM 701 C CA . GLY A 1 91 ? 11.180 -11.587 0.496 1.00 61.28 91 GLY A CA 1
ATOM 702 C C . GLY A 1 91 ? 11.233 -10.383 1.432 1.00 61.28 91 GLY A C 1
ATOM 703 O O . GLY A 1 91 ? 12.006 -10.357 2.386 1.00 61.28 91 GLY A O 1
ATOM 704 N N . PHE A 1 92 ? 10.431 -9.364 1.134 1.00 66.19 92 PHE A N 1
ATOM 705 C CA . PHE A 1 92 ? 10.422 -8.117 1.890 1.00 66.19 92 PHE A CA 1
ATOM 706 C C . PHE A 1 92 ? 9.353 -8.160 2.975 1.00 66.19 92 PHE A C 1
ATOM 708 O O . PHE A 1 92 ? 8.175 -7.929 2.714 1.00 66.19 92 PHE A O 1
ATOM 715 N N . GLU A 1 93 ? 9.760 -8.419 4.216 1.00 60.38 93 GLU A N 1
ATOM 716 C CA . GLU A 1 93 ? 8.903 -8.098 5.356 1.00 60.38 93 GLU A CA 1
ATOM 717 C C . GLU A 1 93 ? 8.935 -6.586 5.595 1.00 60.38 93 GLU A C 1
ATOM 719 O O . GLU A 1 93 ? 9.999 -5.962 5.535 1.00 60.38 93 GLU A O 1
ATOM 724 N N . THR A 1 94 ? 7.768 -5.991 5.868 1.00 57.50 94 THR A N 1
ATOM 725 C CA . THR A 1 94 ? 7.612 -4.529 6.003 1.00 57.50 94 THR A CA 1
ATOM 726 C C . THR A 1 94 ? 8.496 -3.930 7.111 1.00 57.50 94 THR A C 1
ATOM 728 O O . THR A 1 94 ? 8.857 -2.760 7.019 1.00 57.50 94 THR A O 1
ATOM 731 N N . ASP A 1 95 ? 8.922 -4.740 8.087 1.00 61.41 95 ASP A N 1
ATOM 732 C CA . ASP A 1 95 ? 9.736 -4.317 9.237 1.00 61.41 95 ASP A CA 1
ATOM 733 C C . ASP A 1 95 ? 11.234 -4.665 9.109 1.00 61.41 95 ASP A C 1
ATOM 735 O O . ASP A 1 95 ? 12.011 -4.492 10.051 1.00 61.41 95 ASP A O 1
ATOM 739 N N . SER A 1 96 ? 11.671 -5.158 7.946 1.00 67.69 96 SER A N 1
ATOM 740 C CA . SER A 1 96 ? 13.066 -5.546 7.720 1.00 67.69 96 SER A CA 1
ATOM 741 C C . SER A 1 96 ? 13.923 -4.385 7.197 1.00 67.69 96 SER A C 1
ATOM 743 O O . SER A 1 96 ? 13.522 -3.608 6.329 1.00 67.69 96 SER A O 1
ATOM 745 N N . VAL A 1 97 ? 15.152 -4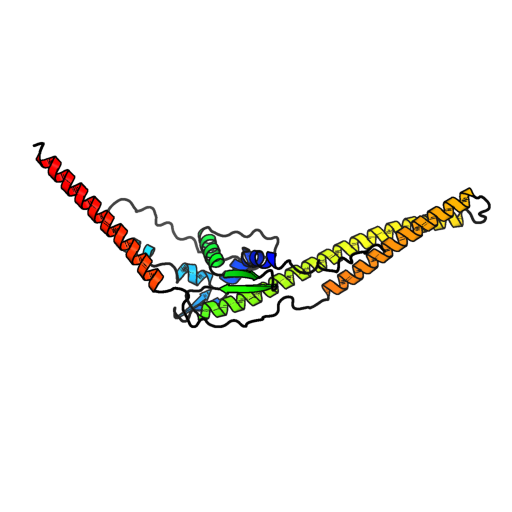.261 7.713 1.00 75.81 97 VAL A N 1
ATOM 746 C CA . VAL A 1 97 ? 16.128 -3.291 7.194 1.00 75.81 97 VAL A CA 1
ATOM 747 C C . VAL A 1 97 ? 16.736 -3.845 5.909 1.00 75.81 97 VAL A C 1
ATOM 749 O O . VAL A 1 97 ? 17.561 -4.758 5.938 1.00 75.81 97 VAL A O 1
ATOM 752 N N . ILE A 1 98 ? 16.348 -3.269 4.773 1.00 81.94 98 ILE A N 1
ATOM 753 C CA . ILE A 1 98 ? 16.883 -3.639 3.462 1.00 81.94 98 ILE A CA 1
ATOM 754 C C . ILE A 1 98 ? 18.218 -2.924 3.246 1.00 81.94 98 ILE A C 1
ATOM 756 O O . ILE A 1 98 ? 18.309 -1.700 3.346 1.00 81.94 98 ILE A O 1
ATOM 760 N N . SER A 1 99 ? 19.257 -3.688 2.907 1.00 81.56 99 SER A N 1
ATOM 761 C CA . SER A 1 99 ? 20.560 -3.144 2.522 1.00 81.56 99 SER A CA 1
ATOM 762 C C . SER A 1 99 ? 20.853 -3.455 1.057 1.00 81.56 99 SER A C 1
ATOM 764 O O . SER A 1 99 ? 20.643 -4.575 0.596 1.00 81.56 99 SER A O 1
ATOM 766 N N . VAL A 1 100 ? 21.325 -2.447 0.323 1.00 86.06 100 VAL A N 1
ATOM 767 C CA . VAL A 1 100 ? 21.722 -2.559 -1.085 1.00 86.06 100 VAL A CA 1
ATOM 768 C C . VAL A 1 100 ? 23.056 -1.853 -1.303 1.00 86.06 100 VAL A C 1
ATOM 770 O O . VAL A 1 100 ? 23.398 -0.886 -0.618 1.00 86.06 100 VAL A O 1
ATOM 773 N N . THR A 1 101 ? 23.838 -2.345 -2.257 1.00 87.88 101 THR A N 1
ATOM 774 C CA . THR A 1 101 ? 25.102 -1.719 -2.657 1.00 87.88 101 THR A CA 1
ATOM 775 C C . THR A 1 101 ? 24.858 -0.466 -3.503 1.00 87.88 101 THR A C 1
ATOM 777 O O . THR A 1 101 ? 23.778 -0.266 -4.055 1.00 87.88 101 THR A O 1
ATOM 780 N N . LYS A 1 102 ? 25.886 0.377 -3.671 1.00 86.12 102 LYS A N 1
ATOM 781 C CA . LYS A 1 102 ? 25.794 1.570 -4.534 1.00 86.12 102 LYS A CA 1
ATOM 782 C C . LYS A 1 102 ? 25.448 1.233 -5.990 1.00 86.12 102 LYS A C 1
ATOM 784 O O . LYS A 1 102 ? 24.699 1.978 -6.607 1.00 86.12 102 LYS A O 1
ATOM 789 N N . ASN A 1 103 ? 25.977 0.126 -6.519 1.00 83.44 103 ASN A N 1
ATOM 790 C CA . ASN A 1 103 ? 25.675 -0.317 -7.883 1.00 83.44 103 ASN A CA 1
ATOM 791 C C . ASN A 1 103 ? 24.211 -0.759 -8.010 1.00 83.44 103 ASN A C 1
ATOM 793 O O . ASN A 1 103 ? 23.502 -0.322 -8.908 1.00 83.44 103 ASN A O 1
ATOM 797 N N . GLN A 1 104 ? 23.731 -1.555 -7.048 1.00 88.12 104 GLN A N 1
ATOM 798 C CA . GLN A 1 104 ? 22.326 -1.962 -6.997 1.00 88.12 104 GLN A CA 1
ATOM 799 C C . GLN A 1 104 ? 21.393 -0.750 -6.897 1.00 88.12 104 GLN A C 1
ATOM 801 O O . GLN A 1 104 ? 20.406 -0.701 -7.620 1.00 88.12 104 GLN A O 1
ATOM 806 N N . MET A 1 105 ? 21.725 0.250 -6.071 1.00 90.62 105 MET A N 1
ATOM 807 C CA . MET A 1 105 ? 20.924 1.476 -5.970 1.00 90.62 105 MET A CA 1
ATOM 808 C C . MET A 1 105 ? 20.859 2.244 -7.295 1.00 90.62 105 MET A C 1
ATOM 810 O O . MET A 1 105 ? 19.789 2.701 -7.668 1.00 90.62 105 MET A O 1
ATOM 814 N N . ALA A 1 106 ? 21.962 2.328 -8.044 1.00 89.50 106 ALA A N 1
ATOM 815 C CA . ALA A 1 106 ? 21.955 2.976 -9.357 1.00 89.50 106 ALA A CA 1
ATOM 816 C C . ALA A 1 106 ? 21.015 2.269 -10.354 1.00 89.50 106 ALA A C 1
ATOM 818 O O . ALA A 1 106 ? 20.306 2.931 -11.109 1.00 89.50 106 ALA A O 1
ATOM 819 N N . ILE A 1 107 ? 20.974 0.932 -10.331 1.00 91.12 107 ILE A N 1
ATOM 820 C CA . ILE A 1 107 ? 20.042 0.144 -11.153 1.00 91.12 107 ILE A CA 1
ATOM 821 C C . ILE A 1 107 ? 18.594 0.340 -10.679 1.00 91.12 107 ILE A C 1
ATOM 823 O O . ILE A 1 107 ? 17.703 0.506 -11.507 1.00 91.12 107 ILE A O 1
ATOM 827 N N . ILE A 1 108 ? 18.355 0.381 -9.364 1.00 92.69 108 ILE A N 1
ATOM 828 C CA . ILE A 1 108 ? 17.036 0.675 -8.779 1.00 92.69 108 ILE A CA 1
ATOM 829 C C . ILE A 1 108 ? 16.538 2.053 -9.219 1.00 92.69 108 ILE A C 1
ATOM 831 O O . ILE A 1 108 ? 15.397 2.180 -9.650 1.00 92.69 108 ILE A O 1
ATOM 835 N N . ASP A 1 109 ? 17.382 3.079 -9.147 1.00 92.25 109 ASP A N 1
ATOM 836 C CA . ASP A 1 109 ? 17.006 4.428 -9.566 1.00 92.25 109 ASP A CA 1
ATOM 837 C C . ASP A 1 109 ? 16.748 4.492 -11.080 1.00 92.25 109 ASP A C 1
ATOM 839 O O . ASP A 1 109 ? 15.783 5.122 -11.506 1.00 92.25 109 ASP A O 1
ATOM 843 N N . ASN A 1 110 ? 17.510 3.754 -11.899 1.00 91.19 110 ASN A N 1
ATOM 844 C CA . ASN A 1 110 ? 17.193 3.624 -13.324 1.00 91.19 110 ASN A CA 1
ATOM 845 C C . ASN A 1 110 ? 15.836 2.940 -13.561 1.00 91.19 110 ASN A C 1
ATOM 847 O O . ASN A 1 110 ? 15.090 3.335 -14.454 1.00 91.19 110 ASN A O 1
ATOM 851 N N . MET A 1 111 ? 15.500 1.930 -12.760 1.00 92.12 111 MET A N 1
ATOM 852 C CA . MET A 1 111 ? 14.226 1.221 -12.861 1.00 92.12 111 MET A CA 1
ATOM 853 C C . MET A 1 111 ? 13.036 2.103 -12.446 1.00 92.12 111 MET A C 1
ATOM 855 O O . MET A 1 111 ? 11.993 2.091 -13.102 1.00 92.12 111 MET A O 1
ATOM 859 N N . ARG A 1 112 ? 13.216 2.955 -11.430 1.00 93.44 112 ARG A N 1
ATOM 860 C CA . ARG A 1 112 ? 12.230 3.958 -10.990 1.00 93.44 112 ARG A CA 1
ATOM 861 C C . ARG A 1 112 ? 11.863 4.979 -12.058 1.00 93.44 112 ARG A C 1
ATOM 863 O O . ARG A 1 112 ? 10.720 5.428 -12.098 1.00 93.44 112 ARG A O 1
ATOM 870 N N . GLU A 1 113 ? 12.817 5.356 -12.903 1.00 91.56 113 GLU A N 1
ATOM 871 C CA . GLU A 1 113 ? 12.571 6.248 -14.042 1.00 91.56 113 GLU A CA 1
ATOM 872 C C . GLU A 1 113 ? 11.79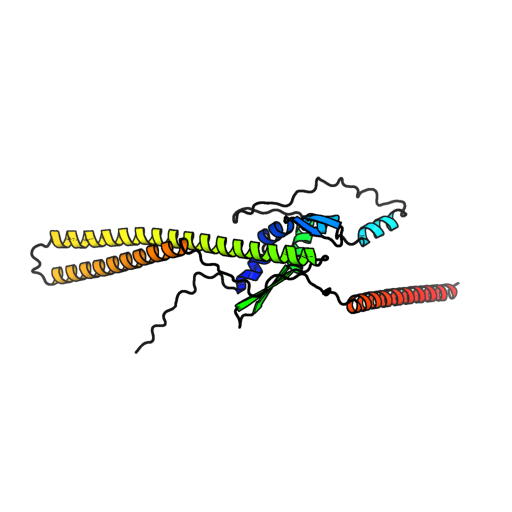9 5.540 -15.162 1.00 91.56 113 GLU A C 1
ATOM 874 O O . GLU A 1 113 ? 11.008 6.166 -15.866 1.00 91.56 113 GLU A O 1
ATOM 879 N N . ARG A 1 114 ? 12.008 4.227 -15.316 1.00 91.12 114 ARG A N 1
ATOM 880 C CA . ARG A 1 114 ? 11.376 3.402 -16.354 1.00 91.12 114 ARG A CA 1
ATOM 881 C C . ARG A 1 114 ? 9.963 2.965 -16.010 1.00 91.12 114 ARG A C 1
ATOM 883 O O . ARG A 1 114 ? 9.185 2.739 -16.929 1.00 91.12 114 ARG A O 1
ATOM 890 N N . VAL A 1 115 ? 9.639 2.823 -14.725 1.00 92.31 115 VAL A N 1
ATOM 891 C CA . VAL A 1 115 ? 8.302 2.454 -14.245 1.00 92.31 115 VAL A CA 1
ATOM 892 C C . VAL A 1 115 ? 7.652 3.665 -13.596 1.00 92.31 115 VAL A C 1
ATOM 894 O O . VAL A 1 115 ? 7.936 4.012 -12.450 1.00 92.31 115 VAL A O 1
ATOM 897 N N . SER A 1 116 ? 6.744 4.301 -14.329 1.00 85.94 116 SER A N 1
ATOM 898 C CA . SER A 1 116 ? 6.038 5.492 -13.865 1.00 85.94 116 SER A CA 1
ATOM 899 C C . SER A 1 116 ? 4.544 5.232 -13.711 1.00 85.94 116 SER A C 1
ATOM 901 O O . SER A 1 116 ? 3.933 4.477 -14.466 1.00 85.94 116 SER A O 1
ATOM 903 N N . ILE A 1 117 ? 3.950 5.873 -12.704 1.00 87.31 117 ILE A N 1
ATOM 904 C CA . ILE A 1 117 ? 2.503 5.938 -12.526 1.00 87.31 117 ILE A CA 1
ATOM 905 C C . ILE A 1 117 ? 2.077 7.398 -12.571 1.00 87.31 117 ILE A C 1
ATOM 907 O O . ILE A 1 117 ? 2.630 8.229 -11.852 1.00 87.31 117 ILE A O 1
ATOM 911 N N . SER A 1 118 ? 1.041 7.685 -13.355 1.00 85.69 118 SER A N 1
ATOM 912 C CA . SER A 1 118 ? 0.309 8.948 -13.292 1.00 85.69 118 SER A CA 1
ATOM 913 C C . SER A 1 118 ? -1.140 8.707 -12.876 1.00 85.69 118 SER A C 1
ATOM 915 O O . SER A 1 118 ? -1.764 7.727 -13.282 1.00 85.69 118 SER A O 1
ATOM 917 N N . LEU A 1 119 ? -1.666 9.601 -12.041 1.00 83.81 119 LEU A N 1
ATOM 918 C CA . LEU A 1 119 ? -3.062 9.617 -11.619 1.00 83.81 119 LEU A CA 1
ATOM 919 C C . LEU A 1 119 ? -3.752 10.804 -12.284 1.00 83.81 119 LEU A C 1
ATOM 921 O O . LEU A 1 119 ? -3.318 11.944 -12.131 1.00 83.81 119 LEU A O 1
ATOM 925 N N . ASN A 1 120 ? -4.850 10.541 -12.980 1.00 85.19 120 ASN A N 1
ATOM 926 C CA . ASN A 1 120 ? -5.773 11.582 -13.393 1.00 85.19 120 ASN A CA 1
ATOM 927 C C . ASN A 1 120 ? -6.783 11.807 -12.255 1.00 85.19 120 ASN A C 1
ATOM 929 O O . ASN A 1 120 ? -7.672 10.985 -12.047 1.00 85.19 120 ASN A O 1
ATOM 933 N N . GLU A 1 121 ? -6.635 12.900 -11.502 1.00 80.19 121 GLU A N 1
ATOM 934 C CA . GLU A 1 121 ? -7.468 13.189 -10.321 1.00 80.19 121 GLU A CA 1
ATOM 935 C C . GLU A 1 121 ? -8.950 13.420 -10.657 1.00 80.19 121 GLU A C 1
ATOM 937 O O . GLU A 1 121 ? -9.811 13.137 -9.827 1.00 80.19 121 GLU A O 1
ATOM 942 N N . GLU A 1 122 ? -9.260 13.886 -11.871 1.00 82.19 122 GLU A N 1
ATOM 943 C CA . GLU A 1 122 ? -10.637 14.151 -12.308 1.00 82.19 122 GLU A CA 1
ATOM 944 C C . GLU A 1 122 ? -11.411 12.858 -12.587 1.00 82.19 122 GLU A C 1
ATOM 946 O O . GLU A 1 122 ? -12.597 12.749 -12.284 1.00 82.19 122 GLU A O 1
ATOM 951 N N . THR A 1 123 ? -10.735 11.874 -13.181 1.00 82.50 123 THR A N 1
ATOM 952 C CA . THR A 1 123 ? -11.347 10.607 -13.617 1.00 82.50 123 THR A CA 1
ATOM 953 C C . THR A 1 123 ? -11.047 9.437 -12.681 1.00 82.50 123 THR A C 1
ATOM 955 O O . THR A 1 123 ? -11.679 8.389 -12.793 1.00 82.50 123 THR A O 1
ATOM 958 N N . GLY A 1 124 ? -10.070 9.581 -11.781 1.00 78.00 124 GLY A N 1
ATOM 959 C CA . GLY A 1 124 ? -9.554 8.502 -10.937 1.00 78.00 124 GLY A CA 1
ATOM 960 C C . GLY A 1 124 ? -8.761 7.434 -11.701 1.00 78.00 124 GLY A C 1
ATOM 961 O O . GLY A 1 124 ? -8.430 6.397 -11.127 1.00 78.00 124 GLY A O 1
ATOM 962 N N . VAL A 1 125 ? -8.466 7.654 -12.989 1.00 85.12 125 VAL A N 1
ATOM 963 C CA . VAL A 1 125 ? -7.738 6.697 -13.831 1.00 85.12 125 VAL A CA 1
ATOM 964 C C . VAL A 1 125 ? -6.247 6.744 -13.516 1.00 85.12 125 VAL A C 1
ATOM 966 O O . VAL A 1 125 ? -5.641 7.814 -13.438 1.00 85.12 125 VAL A O 1
ATOM 969 N N . ILE A 1 126 ? -5.656 5.561 -13.365 1.00 85.94 126 ILE A N 1
ATOM 970 C CA . ILE A 1 126 ? -4.233 5.364 -13.099 1.00 85.94 126 ILE A CA 1
ATOM 971 C C . ILE A 1 126 ? -3.593 4.821 -14.371 1.00 85.94 126 ILE A C 1
ATOM 973 O O . ILE A 1 126 ? -3.966 3.744 -14.834 1.00 85.94 126 ILE A O 1
ATOM 977 N N . ASN A 1 127 ? -2.615 5.544 -14.908 1.00 89.50 127 ASN A N 1
ATOM 978 C CA . ASN A 1 127 ? -1.817 5.081 -16.036 1.00 89.50 127 ASN A CA 1
ATOM 979 C C . ASN A 1 127 ? -0.465 4.600 -15.517 1.00 89.50 127 ASN A C 1
ATOM 981 O O . ASN A 1 127 ? 0.288 5.386 -14.940 1.00 89.50 127 ASN A O 1
ATOM 985 N N . LEU A 1 128 ? -0.176 3.319 -15.731 1.00 90.69 128 LEU A N 1
ATOM 986 C CA . LEU A 1 128 ? 1.126 2.710 -15.492 1.00 90.69 128 LEU A CA 1
ATOM 987 C C . LEU A 1 128 ? 1.871 2.630 -16.827 1.00 90.69 128 LEU A C 1
ATOM 989 O O . LEU A 1 128 ? 1.393 1.979 -17.755 1.00 90.69 128 LEU A O 1
ATOM 993 N N . THR A 1 129 ? 3.050 3.237 -16.889 1.00 91.56 129 THR A N 1
ATOM 994 C CA . THR A 1 129 ? 3.929 3.198 -18.060 1.00 91.56 129 THR A CA 1
ATOM 995 C C . THR A 1 129 ? 5.232 2.505 -17.693 1.00 91.56 129 THR A C 1
ATOM 997 O O . THR A 1 129 ? 5.837 2.825 -16.668 1.00 91.56 129 THR A O 1
ATOM 1000 N N . VAL A 1 130 ? 5.660 1.565 -18.538 1.00 93.75 130 VAL A N 1
ATOM 1001 C CA . VAL A 1 130 ? 6.929 0.844 -18.397 1.00 93.75 130 VAL A CA 1
ATOM 1002 C C . VAL A 1 130 ? 7.732 0.976 -19.684 1.00 93.75 130 VAL A C 1
ATOM 1004 O O . VAL A 1 130 ? 7.278 0.534 -20.738 1.00 93.75 130 VAL A O 1
ATOM 1007 N N . THR A 1 131 ? 8.936 1.538 -19.584 1.00 92.25 131 THR A N 1
ATOM 1008 C CA . THR A 1 131 ? 9.831 1.759 -20.727 1.00 92.25 131 THR A CA 1
ATOM 1009 C C . THR A 1 131 ? 11.051 0.839 -20.650 1.00 92.25 131 THR A C 1
ATOM 1011 O O . THR A 1 131 ? 11.992 1.082 -19.882 1.00 92.25 131 THR A O 1
ATOM 1014 N N . MET A 1 132 ? 11.085 -0.198 -21.492 1.00 91.44 132 MET A N 1
ATOM 1015 C CA . MET A 1 132 ? 12.223 -1.118 -21.619 1.00 91.44 132 MET A CA 1
ATOM 1016 C C . MET A 1 132 ? 12.872 -1.049 -23.011 1.00 91.44 132 MET A C 1
ATOM 1018 O O . MET A 1 132 ? 12.222 -0.668 -23.981 1.00 91.44 132 MET A O 1
ATOM 1022 N N . PRO A 1 133 ? 14.154 -1.446 -23.146 1.00 88.25 133 PRO A N 1
ATOM 1023 C CA . PRO A 1 133 ? 14.837 -1.509 -24.448 1.00 88.25 133 PRO A CA 1
ATOM 1024 C C . PRO A 1 133 ? 14.227 -2.520 -25.435 1.00 88.25 133 PRO A C 1
ATOM 1026 O O . PRO A 1 133 ? 14.444 -2.431 -26.648 1.00 88.25 133 PRO A O 1
ATOM 1029 N N . ASP A 1 134 ? 13.477 -3.487 -24.908 1.00 89.19 134 ASP A N 1
ATOM 1030 C CA . ASP A 1 134 ? 12.751 -4.498 -25.662 1.00 89.19 134 ASP A CA 1
ATOM 1031 C C . ASP A 1 134 ? 11.220 -4.293 -25.513 1.00 89.19 134 ASP A C 1
ATOM 1033 O O . ASP A 1 134 ? 10.734 -4.126 -24.386 1.00 89.19 134 ASP A O 1
ATOM 1037 N N . PRO A 1 135 ? 10.440 -4.275 -26.616 1.00 91.31 135 PRO A N 1
ATOM 1038 C CA . PRO A 1 135 ? 8.988 -4.081 -26.566 1.00 91.31 135 PRO A CA 1
ATOM 1039 C C . PRO A 1 135 ? 8.234 -5.208 -25.852 1.00 91.31 135 PRO A C 1
ATOM 1041 O O . PRO A 1 135 ? 7.270 -4.944 -25.131 1.00 91.31 135 PRO A O 1
ATOM 1044 N N . GLN A 1 136 ? 8.663 -6.462 -26.024 1.00 91.19 136 GLN A N 1
ATOM 1045 C CA . GLN A 1 136 ? 8.053 -7.611 -25.356 1.00 91.19 136 GLN A CA 1
ATOM 1046 C C . GLN A 1 136 ? 8.376 -7.584 -23.861 1.00 91.19 136 GLN A C 1
ATOM 1048 O O . GLN A 1 136 ? 7.465 -7.755 -23.050 1.00 91.19 136 GLN A O 1
ATOM 1053 N N . ALA A 1 137 ? 9.616 -7.252 -23.492 1.00 92.31 137 ALA A N 1
ATOM 1054 C CA . ALA A 1 137 ? 9.998 -7.047 -22.097 1.00 92.31 137 ALA A CA 1
ATOM 1055 C C . ALA A 1 137 ? 9.199 -5.907 -21.444 1.00 92.31 137 ALA A C 1
ATOM 1057 O O . ALA A 1 137 ? 8.753 -6.050 -20.308 1.00 92.31 137 ALA A O 1
ATOM 1058 N N . SER A 1 138 ? 8.961 -4.797 -22.161 1.00 93.06 138 SER A N 1
ATOM 1059 C CA . SER A 1 138 ? 8.108 -3.694 -21.678 1.00 93.06 138 SER A CA 1
ATOM 1060 C C . SER A 1 138 ? 6.707 -4.191 -21.315 1.00 93.06 138 SER A C 1
ATOM 1062 O O . SER A 1 138 ? 6.203 -3.892 -20.234 1.00 93.06 138 SER A O 1
ATOM 1064 N N . ALA A 1 139 ? 6.086 -4.984 -22.194 1.00 93.38 139 ALA A N 1
ATOM 1065 C CA . ALA A 1 139 ? 4.743 -5.509 -21.973 1.00 93.38 139 ALA A CA 1
ATOM 1066 C C . ALA A 1 139 ? 4.690 -6.555 -20.849 1.00 93.38 139 ALA A C 1
ATOM 1068 O O . ALA A 1 139 ? 3.807 -6.487 -19.994 1.00 93.38 139 ALA A O 1
ATOM 1069 N N . GLN A 1 140 ? 5.638 -7.496 -20.812 1.00 93.75 140 GLN A N 1
ATOM 1070 C CA . GLN A 1 140 ? 5.721 -8.491 -19.737 1.00 93.75 140 GLN A CA 1
ATOM 1071 C C . GLN A 1 140 ? 5.879 -7.800 -18.378 1.00 93.75 140 GLN A C 1
ATOM 1073 O O . GLN A 1 140 ? 5.090 -8.029 -17.463 1.00 93.75 140 GLN A O 1
ATOM 1078 N N . LEU A 1 141 ? 6.820 -6.861 -18.278 1.00 94.25 141 LEU A N 1
ATOM 1079 C CA . LEU A 1 141 ? 7.110 -6.160 -17.034 1.00 94.25 141 LEU A CA 1
ATOM 1080 C C . LEU A 1 141 ? 5.982 -5.214 -16.606 1.00 94.25 141 LEU A C 1
ATOM 1082 O O . LEU A 1 141 ? 5.711 -5.095 -15.411 1.00 94.25 141 LEU A O 1
ATOM 1086 N N . ALA A 1 142 ? 5.270 -4.586 -17.547 1.00 94.06 142 ALA A N 1
ATOM 1087 C CA . ALA A 1 142 ? 4.045 -3.843 -17.252 1.00 94.06 142 ALA A CA 1
ATOM 1088 C C . ALA A 1 142 ? 2.946 -4.758 -16.692 1.00 94.06 142 ALA A C 1
ATOM 1090 O O . ALA A 1 142 ? 2.293 -4.410 -15.706 1.00 94.06 142 ALA A O 1
ATOM 1091 N N . GLN A 1 143 ? 2.763 -5.947 -17.269 1.00 93.31 143 GLN A N 1
ATOM 1092 C CA . GLN A 1 143 ? 1.779 -6.916 -16.791 1.00 93.31 143 GLN A CA 1
ATOM 1093 C C . GLN A 1 143 ? 2.116 -7.429 -15.382 1.00 93.31 143 GLN A C 1
ATOM 1095 O O . GLN A 1 143 ? 1.216 -7.482 -14.534 1.00 93.31 143 GLN A O 1
ATOM 1100 N N . THR A 1 144 ? 3.389 -7.733 -15.112 1.00 92.94 144 THR A N 1
ATOM 1101 C CA . THR A 1 144 ? 3.879 -8.084 -13.769 1.00 92.94 144 THR A CA 1
ATOM 1102 C C . THR A 1 144 ? 3.679 -6.923 -12.799 1.00 92.94 144 THR A C 1
ATOM 1104 O O . THR A 1 144 ? 3.114 -7.112 -11.726 1.00 92.94 144 THR A O 1
ATOM 1107 N N . SER A 1 145 ? 4.028 -5.696 -13.195 1.00 92.81 145 SER A N 1
ATOM 1108 C CA . SER A 1 145 ? 3.866 -4.494 -12.365 1.00 92.81 145 SER A CA 1
ATOM 1109 C C . SER A 1 145 ? 2.410 -4.253 -11.952 1.00 92.81 145 SER A C 1
ATOM 1111 O O . SER A 1 145 ? 2.150 -3.889 -10.806 1.00 92.81 145 SER A O 1
ATOM 1113 N N . ILE A 1 146 ? 1.439 -4.495 -12.844 1.00 90.69 146 ILE A N 1
ATOM 1114 C CA . ILE A 1 146 ? 0.006 -4.425 -12.504 1.00 90.69 146 ILE A CA 1
ATOM 1115 C C . ILE A 1 146 ? -0.363 -5.487 -11.463 1.00 90.69 146 ILE A C 1
ATOM 1117 O O . ILE A 1 146 ? -1.103 -5.188 -10.524 1.00 90.69 146 ILE A O 1
ATOM 1121 N N . GLY A 1 147 ? 0.107 -6.726 -11.641 1.00 90.12 147 GLY A N 1
ATOM 1122 C CA . GLY A 1 147 ? -0.136 -7.822 -10.699 1.00 90.12 147 GLY A CA 1
ATOM 1123 C C . GLY A 1 147 ? 0.424 -7.506 -9.315 1.00 90.12 147 GLY A C 1
ATOM 1124 O O . GLY A 1 147 ? -0.309 -7.537 -8.327 1.00 90.12 147 GLY A O 1
ATOM 1125 N N . LEU A 1 148 ? 1.682 -7.079 -9.281 1.00 90.25 148 LEU A N 1
ATOM 1126 C CA . LEU A 1 148 ? 2.392 -6.701 -8.071 1.00 90.25 148 LEU A CA 1
ATOM 1127 C C . LEU A 1 148 ? 1.721 -5.522 -7.357 1.00 90.25 148 LEU A C 1
ATOM 1129 O O . LEU A 1 148 ? 1.497 -5.550 -6.150 1.00 90.25 148 LEU A O 1
ATOM 1133 N N . MET A 1 149 ? 1.313 -4.494 -8.105 1.00 88.00 149 MET A N 1
ATOM 1134 C CA . MET A 1 149 ? 0.593 -3.354 -7.537 1.00 88.00 149 MET A CA 1
ATOM 1135 C C . MET A 1 149 ? -0.729 -3.792 -6.895 1.00 88.00 149 MET A C 1
ATOM 1137 O O . MET A 1 149 ? -1.055 -3.339 -5.797 1.00 88.00 149 MET A O 1
ATOM 1141 N N . LYS A 1 150 ? -1.489 -4.688 -7.541 1.00 87.12 150 LYS A N 1
ATOM 1142 C CA . LYS A 1 150 ? -2.728 -5.235 -6.963 1.00 87.12 150 LYS A CA 1
ATOM 1143 C C . LYS A 1 150 ? -2.452 -5.972 -5.659 1.00 87.12 150 LYS A C 1
ATOM 1145 O O . LYS A 1 150 ? -3.174 -5.749 -4.690 1.00 87.12 150 LYS A O 1
ATOM 1150 N N . GLU A 1 151 ? -1.416 -6.802 -5.624 1.00 87.88 151 GLU A N 1
ATOM 1151 C CA . GLU A 1 151 ? -1.019 -7.534 -4.423 1.00 87.88 151 GLU A CA 1
ATOM 1152 C C . GLU A 1 151 ? -0.655 -6.588 -3.274 1.00 87.88 151 GLU A C 1
ATOM 1154 O O . GLU A 1 151 ? -1.193 -6.720 -2.175 1.00 87.88 151 GLU A O 1
ATOM 1159 N N . TYR A 1 152 ? 0.165 -5.567 -3.532 1.00 86.38 152 TYR A N 1
ATOM 1160 C CA . TYR A 1 152 ? 0.530 -4.566 -2.527 1.00 86.38 152 TYR A CA 1
ATOM 1161 C C . TYR A 1 152 ? -0.690 -3.819 -1.973 1.00 86.38 152 TYR A C 1
ATOM 1163 O O . TYR A 1 152 ? -0.800 -3.610 -0.761 1.00 86.38 152 TYR A O 1
ATOM 1171 N N . VAL A 1 153 ? -1.630 -3.438 -2.843 1.00 84.25 153 VAL A N 1
ATOM 1172 C CA . VAL A 1 153 ? -2.867 -2.759 -2.433 1.00 84.25 153 VAL A CA 1
ATOM 1173 C C . VAL A 1 153 ? -3.745 -3.675 -1.578 1.00 84.25 153 VAL A C 1
ATOM 1175 O O . VAL A 1 153 ? -4.269 -3.227 -0.555 1.00 84.25 153 VAL A O 1
ATOM 1178 N N . VAL A 1 154 ? -3.890 -4.946 -1.962 1.00 84.94 154 VAL A N 1
ATOM 1179 C CA . VAL A 1 154 ? -4.643 -5.944 -1.187 1.00 84.94 154 VAL A CA 1
ATOM 1180 C C . VAL A 1 154 ? -3.985 -6.163 0.174 1.00 84.94 154 VAL A C 1
ATOM 1182 O O . VAL A 1 154 ? -4.640 -5.971 1.196 1.00 84.94 154 VAL A O 1
ATOM 1185 N N . ASN A 1 155 ? -2.683 -6.452 0.209 1.00 85.31 155 ASN A N 1
ATOM 1186 C CA . ASN A 1 155 ? -1.936 -6.700 1.443 1.00 85.31 155 ASN A CA 1
ATOM 1187 C C . ASN A 1 155 ? -1.980 -5.508 2.406 1.00 85.31 155 ASN A C 1
ATOM 1189 O O . ASN A 1 155 ? -2.093 -5.688 3.618 1.00 85.31 155 ASN A O 1
ATOM 1193 N N . TYR A 1 156 ? -1.907 -4.276 1.898 1.00 84.12 156 TYR A N 1
ATOM 1194 C CA . TYR A 1 156 ? -2.067 -3.091 2.738 1.00 84.12 156 TYR A CA 1
ATOM 1195 C C . TYR A 1 156 ? -3.479 -2.992 3.334 1.00 84.12 156 TYR A C 1
ATOM 1197 O O . TYR A 1 156 ? -3.618 -2.736 4.529 1.00 84.12 156 TYR A O 1
ATOM 1205 N N . ARG A 1 157 ? -4.534 -3.202 2.532 1.00 81.75 157 ARG A N 1
ATOM 1206 C CA . ARG A 1 157 ? -5.922 -3.116 3.022 1.00 81.75 157 ARG A CA 1
ATOM 1207 C C . ARG A 1 157 ? -6.244 -4.203 4.036 1.00 81.75 157 ARG A C 1
ATOM 1209 O O . ARG A 1 157 ? -6.882 -3.887 5.035 1.00 81.75 157 ARG A O 1
ATOM 1216 N N . THR A 1 158 ? -5.785 -5.431 3.804 1.00 86.38 158 THR A N 1
ATOM 1217 C CA . THR A 1 158 ? -5.959 -6.543 4.746 1.00 86.38 158 THR A CA 1
ATOM 1218 C C . THR A 1 158 ? -5.324 -6.203 6.087 1.00 86.38 158 THR A C 1
ATOM 1220 O O . THR A 1 158 ? -6.020 -6.204 7.098 1.00 86.38 158 THR A O 1
ATOM 1223 N N . ARG A 1 159 ? -4.050 -5.786 6.091 1.00 86.38 159 ARG A N 1
ATOM 1224 C CA . ARG A 1 159 ? -3.357 -5.385 7.325 1.00 86.38 159 ARG A CA 1
ATOM 1225 C C . ARG A 1 159 ? -4.069 -4.244 8.041 1.00 86.38 159 ARG A C 1
ATOM 1227 O O . ARG A 1 159 ? -4.312 -4.332 9.237 1.00 86.38 159 ARG A O 1
ATOM 1234 N N . LYS A 1 160 ? -4.471 -3.199 7.312 1.00 87.00 160 LYS A N 1
ATOM 1235 C CA . LYS A 1 160 ? -5.217 -2.082 7.901 1.00 87.00 160 LYS A CA 1
ATOM 1236 C C . LYS A 1 160 ? -6.540 -2.540 8.525 1.00 87.00 160 LYS A C 1
ATOM 1238 O O . LYS A 1 160 ? -6.865 -2.124 9.629 1.00 87.00 160 LYS A O 1
ATOM 1243 N N . ALA A 1 161 ? -7.296 -3.400 7.844 1.00 88.88 161 ALA A N 1
ATOM 1244 C CA . ALA A 1 161 ? -8.554 -3.923 8.369 1.00 88.88 161 ALA A CA 1
ATOM 1245 C C . ALA A 1 161 ? -8.340 -4.786 9.628 1.00 88.88 161 ALA A C 1
ATOM 1247 O O . ALA A 1 161 ? -9.132 -4.712 10.568 1.00 88.88 161 ALA A O 1
ATOM 1248 N N . GLU A 1 162 ? -7.263 -5.573 9.672 1.00 91.38 162 GLU A N 1
ATOM 1249 C CA . GLU A 1 162 ? -6.872 -6.354 10.850 1.00 91.38 162 GLU A CA 1
ATOM 1250 C C . GLU A 1 162 ? -6.470 -5.458 12.031 1.00 91.38 162 GLU A C 1
ATOM 1252 O O . GLU A 1 162 ? -6.875 -5.718 13.167 1.00 91.38 162 GLU A O 1
ATOM 1257 N N . GLU A 1 163 ? -5.722 -4.382 11.777 1.00 91.50 163 GLU A N 1
ATOM 1258 C CA . GLU A 1 163 ? -5.354 -3.385 12.787 1.00 91.50 163 GLU A CA 1
ATOM 1259 C C . GLU A 1 163 ? -6.572 -2.632 13.328 1.00 91.50 163 GLU A C 1
ATOM 1261 O O . GLU A 1 163 ? -6.718 -2.510 14.546 1.00 91.50 163 GLU A O 1
ATOM 1266 N N . ASP A 1 164 ? -7.474 -2.193 12.446 1.00 91.00 164 ASP A N 1
ATOM 1267 C CA . ASP A 1 164 ? -8.733 -1.539 12.816 1.00 91.00 164 ASP A CA 1
ATOM 1268 C C . ASP A 1 164 ? -9.592 -2.476 13.686 1.00 91.00 164 ASP A C 1
ATOM 1270 O O . ASP A 1 164 ? -10.149 -2.058 14.704 1.00 91.00 164 ASP A O 1
ATOM 1274 N N . LEU A 1 165 ? -9.667 -3.766 13.332 1.00 94.75 165 LEU A N 1
ATOM 1275 C CA . LEU A 1 165 ? -10.374 -4.775 14.121 1.00 94.75 165 LEU A CA 1
ATOM 1276 C C . LEU A 1 165 ? -9.721 -4.998 15.490 1.00 94.75 165 LEU A C 1
ATOM 1278 O O . LEU A 1 165 ? -10.434 -5.116 16.490 1.00 94.75 165 LEU A O 1
ATOM 1282 N N . ARG A 1 166 ? -8.386 -5.066 15.554 1.00 96.56 166 ARG A N 1
ATOM 1283 C CA . ARG A 1 166 ? -7.647 -5.187 16.819 1.00 96.56 166 ARG A CA 1
ATOM 1284 C C . ARG A 1 166 ? -7.955 -3.998 17.728 1.00 96.56 166 ARG A C 1
ATOM 1286 O O . ARG A 1 166 ? -8.377 -4.208 18.862 1.00 96.56 166 ARG A O 1
ATOM 1293 N N . PHE A 1 167 ? -7.832 -2.779 17.207 1.00 96.12 167 PHE A N 1
ATOM 1294 C CA . PHE A 1 167 ? -8.123 -1.557 17.953 1.00 96.12 167 PHE A CA 1
ATOM 1295 C C . PHE A 1 167 ? -9.582 -1.510 18.431 1.00 96.12 167 PHE A C 1
ATOM 1297 O O . PHE A 1 167 ? -9.841 -1.240 19.601 1.00 96.12 167 PHE A O 1
ATOM 1304 N N . ALA A 1 168 ? -10.548 -1.845 17.570 1.00 95.88 168 ALA A N 1
ATOM 1305 C CA . ALA A 1 168 ? -11.962 -1.872 17.945 1.00 95.88 168 ALA A CA 1
ATOM 1306 C C . ALA A 1 168 ? -12.258 -2.887 19.066 1.00 95.88 168 ALA A C 1
ATOM 1308 O O . ALA A 1 168 ? -13.063 -2.608 19.954 1.00 95.88 168 ALA A O 1
ATOM 1309 N N . ARG A 1 169 ? -11.595 -4.054 19.064 1.00 97.62 169 ARG A N 1
ATOM 1310 C CA . ARG A 1 169 ? -11.721 -5.048 20.146 1.00 97.62 169 ARG A CA 1
ATOM 1311 C C . ARG A 1 169 ? -11.162 -4.532 21.469 1.00 97.62 169 ARG A C 1
ATOM 1313 O O . ARG A 1 169 ? -11.803 -4.718 22.495 1.00 97.62 169 ARG A O 1
ATOM 1320 N N . GLU A 1 170 ? -10.009 -3.868 21.448 1.00 97.94 170 GLU A N 1
ATOM 1321 C CA . GLU A 1 170 ? -9.433 -3.249 22.650 1.00 97.94 170 GLU A CA 1
ATOM 1322 C C . GLU A 1 170 ? -10.380 -2.193 23.241 1.00 97.94 170 GLU A C 1
ATOM 1324 O O . GLU A 1 170 ? -10.626 -2.182 24.447 1.00 97.94 170 GLU A O 1
ATOM 1329 N N . GLN A 1 171 ? -10.983 -1.355 22.391 1.00 97.25 171 GLN A N 1
ATOM 1330 C CA . GLN A 1 171 ? -11.993 -0.380 22.816 1.00 97.25 171 GLN A CA 1
ATOM 1331 C C . GLN A 1 171 ? -13.243 -1.050 23.395 1.00 97.25 171 GLN A C 1
ATOM 1333 O O . GLN A 1 171 ? -13.809 -0.551 24.368 1.00 97.25 171 GLN A O 1
ATOM 1338 N N . LEU A 1 172 ? -13.673 -2.181 22.825 1.00 98.31 172 LEU A N 1
ATOM 1339 C CA . LEU A 1 172 ? -14.840 -2.913 23.312 1.00 98.31 172 LEU A CA 1
ATOM 1340 C C . LEU A 1 172 ? -14.623 -3.427 24.735 1.00 98.31 172 LEU A C 1
ATOM 1342 O O . LEU A 1 172 ? -15.517 -3.285 25.566 1.00 98.31 172 LEU A O 1
ATOM 1346 N N . GLU A 1 173 ? -13.448 -3.987 25.025 1.00 98.31 173 GLU A N 1
ATOM 1347 C CA . GLU A 1 173 ? -13.125 -4.476 26.368 1.00 98.31 173 GLU A CA 1
ATOM 1348 C C . GLU A 1 173 ? -13.085 -3.333 27.393 1.00 98.31 173 GLU A C 1
ATOM 1350 O O . GLU A 1 173 ? -13.635 -3.469 28.486 1.00 98.31 173 GLU A O 1
ATOM 1355 N N . MET A 1 174 ? -12.523 -2.173 27.029 1.00 98.00 174 MET A N 1
ATOM 1356 C CA . MET A 1 174 ? -12.537 -0.989 27.898 1.00 98.00 174 MET A CA 1
ATOM 1357 C C . MET A 1 174 ? -13.961 -0.478 28.157 1.00 98.00 174 MET A C 1
ATOM 1359 O O . MET A 1 174 ? -14.342 -0.276 29.311 1.00 98.00 174 MET A O 1
ATOM 1363 N N . ALA A 1 175 ? -14.771 -0.327 27.105 1.00 98.12 175 ALA A N 1
ATOM 1364 C CA . ALA A 1 175 ? -16.156 0.129 27.223 1.00 98.12 175 ALA A CA 1
ATOM 1365 C C . ALA A 1 175 ? -17.019 -0.853 28.031 1.00 98.12 175 ALA A C 1
ATOM 1367 O O . ALA A 1 175 ? -17.875 -0.437 28.811 1.00 98.12 175 ALA A O 1
ATOM 1368 N N . LYS A 1 176 ? -16.778 -2.160 27.876 1.00 98.38 176 LYS A N 1
ATOM 1369 C CA . LYS A 1 176 ? -17.449 -3.208 28.647 1.00 98.38 176 LYS A CA 1
ATOM 1370 C C . LYS A 1 176 ? -17.113 -3.113 30.135 1.00 98.38 176 LYS A C 1
ATOM 1372 O O . LYS A 1 176 ? -18.028 -3.135 30.951 1.00 98.38 176 LYS A O 1
ATOM 1377 N N . ALA A 1 177 ? -15.836 -2.962 30.487 1.00 98.38 177 ALA A N 1
ATOM 1378 C CA . ALA A 1 177 ? -15.414 -2.833 31.882 1.00 98.38 177 ALA A CA 1
ATOM 1379 C C . ALA A 1 177 ? -16.012 -1.583 32.561 1.00 98.38 177 ALA A C 1
ATOM 1381 O O . ALA A 1 177 ? -16.451 -1.638 33.715 1.00 98.38 177 ALA A O 1
ATOM 1382 N N . GLU A 1 178 ? -16.075 -0.457 31.844 1.00 97.69 178 GLU A N 1
ATOM 1383 C CA . GLU A 1 178 ? -16.717 0.765 32.338 1.00 97.69 178 GLU A CA 1
ATOM 1384 C C . GLU A 1 178 ? -18.230 0.577 32.518 1.00 97.69 178 GLU A C 1
ATOM 1386 O O . GLU A 1 178 ? -18.778 0.915 33.571 1.00 97.69 178 GLU A O 1
ATOM 1391 N N . PHE A 1 179 ? -18.896 -0.034 31.536 1.00 98.44 179 PHE A N 1
ATOM 1392 C CA . PHE A 1 179 ? -20.316 -0.360 31.615 1.00 98.44 179 PHE A CA 1
ATOM 1393 C C . PHE A 1 179 ? -20.643 -1.268 32.808 1.00 98.44 179 PHE A C 1
ATOM 1395 O O . PHE A 1 179 ? -21.546 -0.948 33.581 1.00 98.44 179 PHE A O 1
ATOM 1402 N N . GLU A 1 180 ? -19.883 -2.346 33.012 1.00 98.38 180 GLU A N 1
ATOM 1403 C CA . GLU A 1 180 ? -20.050 -3.259 34.151 1.00 98.38 180 GLU A CA 1
ATOM 1404 C C . GLU A 1 180 ? -19.828 -2.538 35.492 1.00 98.38 180 GLU A C 1
ATOM 1406 O O . GLU A 1 180 ? -20.572 -2.748 36.452 1.00 98.38 180 GLU A O 1
ATOM 1411 N N . THR A 1 181 ? -18.866 -1.611 35.560 1.00 98.38 181 THR A N 1
ATOM 1412 C CA . THR A 1 181 ? -18.622 -0.796 36.762 1.00 98.38 181 THR A CA 1
ATOM 1413 C C . THR A 1 181 ? -19.824 0.089 37.105 1.00 98.38 181 THR A C 1
ATOM 1415 O O . THR A 1 181 ? -20.243 0.161 38.264 1.00 98.38 181 THR A O 1
ATOM 1418 N N . VAL A 1 182 ? -20.405 0.769 36.113 1.00 98.12 182 VAL A N 1
ATOM 1419 C CA . VAL A 1 182 ? -21.583 1.628 36.318 1.00 98.12 182 VAL A CA 1
ATOM 1420 C C . VAL A 1 182 ? -22.832 0.797 36.621 1.00 98.12 182 VAL A C 1
ATOM 1422 O O . VAL A 1 182 ? -23.616 1.167 37.496 1.00 98.12 182 VAL A O 1
ATOM 1425 N N . GLN A 1 183 ? -22.990 -0.351 35.958 1.00 98.12 183 GLN A N 1
ATOM 1426 C CA . GLN A 1 183 ? -24.058 -1.312 36.228 1.00 98.12 183 GLN A CA 1
ATOM 1427 C C . GLN A 1 183 ? -24.039 -1.776 37.686 1.00 98.12 183 GLN A C 1
ATOM 1429 O O . GLN A 1 183 ? -25.072 -1.711 38.354 1.00 98.12 183 GLN A O 1
ATOM 1434 N N . ASN A 1 184 ? -22.872 -2.177 38.196 1.00 98.31 184 ASN A N 1
ATOM 1435 C CA . ASN A 1 184 ? -22.718 -2.613 39.582 1.00 98.31 184 ASN A CA 1
ATOM 1436 C C . ASN A 1 184 ? -23.019 -1.477 40.567 1.00 98.31 184 ASN A C 1
ATOM 1438 O O . ASN A 1 184 ? -23.778 -1.681 41.509 1.00 98.31 184 ASN A O 1
ATOM 1442 N N . ARG A 1 185 ? -22.539 -0.250 40.311 1.00 97.75 185 ARG A N 1
ATOM 1443 C CA . ARG A 1 185 ? -22.856 0.928 41.147 1.00 97.75 185 ARG A CA 1
ATOM 1444 C C . ARG A 1 185 ? -24.360 1.213 41.225 1.00 97.75 185 ARG A C 1
ATOM 1446 O O . ARG A 1 185 ? -24.864 1.564 42.292 1.00 97.75 185 ARG A O 1
ATOM 1453 N N . LEU A 1 186 ? -25.081 1.097 40.108 1.00 97.25 186 LEU A N 1
ATOM 1454 C CA . LEU A 1 186 ? -26.535 1.278 40.083 1.00 97.25 186 LEU A CA 1
ATOM 1455 C C . LEU A 1 186 ? -27.254 0.144 40.828 1.00 97.25 186 LEU A C 1
ATOM 1457 O O . LEU A 1 186 ? -28.190 0.417 41.581 1.00 97.25 186 LEU A O 1
ATOM 1461 N N . ALA A 1 187 ? -26.814 -1.104 40.643 1.00 96.94 187 ALA A N 1
ATOM 1462 C CA . ALA A 1 187 ? -27.360 -2.262 41.346 1.00 96.94 187 ALA A CA 1
ATOM 1463 C C . ALA A 1 187 ? -27.166 -2.141 42.868 1.00 96.94 187 ALA A C 1
ATOM 1465 O O . ALA A 1 187 ? -28.140 -2.209 43.611 1.00 96.94 187 ALA A O 1
ATOM 1466 N N . GLU A 1 188 ? -25.949 -1.834 43.325 1.00 96.62 188 GLU A N 1
ATOM 1467 C CA . GLU A 1 188 ? -25.627 -1.617 44.742 1.00 96.62 188 GLU A CA 1
ATOM 1468 C C . GLU A 1 188 ? -26.458 -0.487 45.362 1.00 96.62 188 GLU A C 1
ATOM 1470 O O . GLU A 1 188 ? -26.939 -0.604 46.495 1.00 96.62 188 GLU A O 1
ATOM 1475 N N . PHE A 1 189 ? -26.660 0.613 44.624 1.00 95.56 189 PHE A N 1
ATOM 1476 C CA . PHE A 1 189 ? -27.505 1.711 45.084 1.00 95.56 189 PHE A CA 1
ATOM 1477 C C . PHE A 1 189 ? -28.961 1.264 45.257 1.00 95.56 189 PHE A C 1
ATOM 1479 O O . PHE A 1 189 ? -29.572 1.592 46.276 1.00 95.56 189 PHE A O 1
ATOM 1486 N N . ARG A 1 190 ? -29.510 0.511 44.296 1.00 93.75 190 ARG A N 1
ATOM 1487 C CA . ARG A 1 190 ? -30.887 -0.006 44.350 1.00 93.75 190 ARG A CA 1
ATOM 1488 C C . ARG A 1 190 ? -31.079 -1.011 45.483 1.00 93.75 190 ARG A C 1
ATOM 1490 O O . ARG A 1 190 ? -32.038 -0.873 46.240 1.00 93.75 190 ARG A O 1
ATOM 1497 N N . ASP A 1 191 ? -30.138 -1.933 45.662 1.00 94.06 191 ASP A N 1
ATOM 1498 C CA . ASP A 1 191 ? -30.166 -2.925 46.743 1.00 94.06 191 ASP A CA 1
ATOM 1499 C C . ASP A 1 191 ? -30.080 -2.267 48.127 1.00 94.06 191 ASP A C 1
ATOM 1501 O O . ASP A 1 191 ? -30.770 -2.668 49.064 1.00 94.06 191 ASP A O 1
ATOM 1505 N N . SER A 1 192 ? -29.284 -1.202 48.258 1.00 91.12 192 SER A N 1
ATOM 1506 C CA . SER A 1 192 ? -29.134 -0.469 49.522 1.00 91.12 192 SER A CA 1
ATOM 1507 C C . SER A 1 192 ? -30.324 0.447 49.846 1.00 91.12 192 SER A C 1
ATOM 1509 O O . SER A 1 192 ? -30.480 0.862 50.995 1.00 91.12 192 SER A O 1
ATOM 1511 N N . ASN A 1 193 ? -31.166 0.794 48.862 1.00 86.88 193 ASN A N 1
ATOM 1512 C CA . ASN A 1 193 ? -32.213 1.818 48.988 1.00 86.88 193 ASN A CA 1
ATOM 1513 C C . ASN A 1 193 ? -33.602 1.312 48.558 1.00 86.88 193 ASN A C 1
ATOM 1515 O O . ASN A 1 193 ? -34.323 1.996 47.840 1.00 86.88 193 ASN A O 1
ATOM 1519 N N . ILE A 1 194 ? -34.016 0.144 49.057 1.00 78.25 194 ILE A N 1
ATOM 1520 C CA . ILE A 1 194 ? -35.270 -0.547 48.685 1.00 78.25 194 ILE A CA 1
ATOM 1521 C C . ILE A 1 194 ? -36.532 0.341 48.822 1.00 78.25 194 ILE A C 1
ATOM 1523 O O . ILE A 1 194 ? -37.475 0.197 48.050 1.00 78.25 194 ILE A O 1
ATOM 1527 N N . ASN A 1 195 ? -36.553 1.291 49.769 1.00 78.81 195 ASN A N 1
ATOM 1528 C CA . ASN A 1 195 ? -37.664 2.231 49.984 1.00 78.81 195 ASN A CA 1
ATOM 1529 C C . ASN A 1 195 ? -37.236 3.689 49.719 1.00 78.81 195 ASN A C 1
ATOM 1531 O O . ASN A 1 195 ? -36.983 4.462 50.647 1.00 78.81 195 ASN A O 1
ATOM 1535 N N . LEU A 1 196 ? -37.168 4.072 48.440 1.00 76.50 196 LEU A N 1
ATOM 1536 C CA . LEU A 1 196 ? -36.796 5.412 47.959 1.00 76.50 196 LEU A CA 1
ATOM 1537 C C . LEU A 1 196 ? -37.870 6.484 48.258 1.00 76.50 196 LEU A C 1
ATOM 1539 O O . LEU A 1 196 ? -38.622 6.920 47.387 1.00 76.50 196 LEU A O 1
ATOM 1543 N N . SER A 1 197 ? -37.931 6.952 49.508 1.00 80.12 197 SER A N 1
ATOM 1544 C CA . SER A 1 197 ? -38.866 8.011 49.935 1.00 80.12 197 SER A CA 1
ATOM 1545 C C . SER A 1 197 ? -38.295 9.432 49.842 1.00 80.12 197 SER A C 1
ATOM 1547 O O . SER A 1 197 ? -39.053 10.401 49.819 1.00 80.12 197 SER A O 1
ATOM 1549 N N . SER A 1 198 ? -36.966 9.588 49.786 1.00 88.44 198 SER A N 1
ATOM 1550 C CA . SER A 1 198 ? -36.327 10.909 49.762 1.00 88.44 198 SER A CA 1
ATOM 1551 C C . SER A 1 198 ? -36.079 11.416 48.336 1.00 88.44 198 SER A C 1
ATOM 1553 O O . SER A 1 198 ? -35.520 10.707 47.499 1.00 88.44 198 SER A O 1
ATOM 1555 N N . ALA A 1 199 ? -36.402 12.688 48.079 1.00 89.50 199 ALA A N 1
ATOM 1556 C CA . ALA A 1 199 ? -36.157 13.337 46.784 1.00 89.50 199 ALA A CA 1
ATOM 1557 C C . ALA A 1 199 ? -34.665 13.342 46.379 1.00 89.50 199 ALA A C 1
ATOM 1559 O O . ALA A 1 199 ? -34.330 13.258 45.197 1.00 89.50 199 ALA A O 1
ATOM 1560 N N . ARG A 1 200 ? -33.750 13.396 47.362 1.00 90.12 200 ARG A N 1
ATOM 1561 C CA . ARG A 1 200 ? -32.299 13.293 47.120 1.00 90.12 200 ARG A CA 1
ATOM 1562 C C . ARG A 1 200 ? -31.905 11.914 46.598 1.00 90.12 200 ARG A C 1
ATOM 1564 O O . ARG A 1 200 ? -31.152 11.841 45.634 1.00 90.12 200 ARG A O 1
ATOM 1571 N N . ALA A 1 201 ? -32.422 10.846 47.207 1.00 90.69 201 ALA A N 1
ATOM 1572 C CA . ALA A 1 201 ? -32.160 9.485 46.748 1.00 90.69 201 ALA A CA 1
ATOM 1573 C C . ALA A 1 201 ? -32.713 9.264 45.332 1.00 90.69 201 ALA A C 1
ATOM 1575 O O . ALA A 1 201 ? -32.011 8.704 44.500 1.00 90.69 201 ALA A O 1
ATOM 1576 N N . GLN A 1 202 ? -33.903 9.792 45.022 1.00 92.06 202 GLN A N 1
ATOM 1577 C CA . GLN A 1 202 ? -34.487 9.706 43.674 1.00 92.06 202 GLN A CA 1
ATOM 1578 C C . GLN A 1 202 ? -33.628 10.426 42.625 1.00 92.06 202 GLN A C 1
ATOM 1580 O O . GLN A 1 202 ? -33.369 9.889 41.553 1.00 92.06 202 GLN A O 1
ATOM 1585 N N . THR A 1 203 ? -33.121 11.619 42.954 1.00 94.75 203 THR A N 1
ATOM 1586 C CA . THR A 1 203 ? -32.209 12.363 42.067 1.00 94.75 203 THR A CA 1
ATOM 1587 C C . THR A 1 203 ? -30.901 11.599 41.844 1.00 94.75 203 THR A C 1
ATOM 1589 O O . THR A 1 203 ? -30.384 11.558 40.728 1.00 94.75 203 THR A O 1
ATOM 1592 N N . GLN A 1 204 ? -30.365 10.971 42.894 1.00 93.75 204 GLN A N 1
ATOM 1593 C CA . GLN A 1 204 ? -29.153 10.164 42.791 1.00 93.75 204 GLN A CA 1
ATOM 1594 C C . GLN A 1 204 ? -29.375 8.904 41.943 1.00 93.75 204 GLN A C 1
ATOM 1596 O O . GLN A 1 204 ? -28.523 8.586 41.115 1.00 93.75 204 GLN A O 1
ATOM 1601 N N . GLU A 1 205 ? -30.513 8.223 42.097 1.00 94.75 205 GLU A N 1
ATOM 1602 C CA . GLU A 1 205 ? -30.873 7.080 41.252 1.00 94.75 205 GLU A CA 1
ATOM 1603 C C . GLU A 1 205 ? -30.971 7.493 39.784 1.00 94.75 205 GLU A C 1
ATOM 160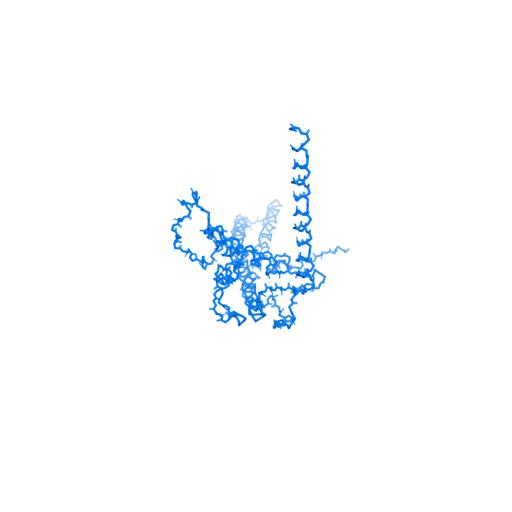5 O O . GLU A 1 205 ? -30.375 6.853 38.923 1.00 94.75 205 GLU A O 1
ATOM 1610 N N . GLN A 1 206 ? -31.666 8.598 39.497 1.00 96.12 206 GLN A N 1
ATOM 1611 C CA . GLN A 1 206 ? -31.820 9.108 38.136 1.00 96.12 206 GLN A CA 1
ATOM 1612 C C . GLN A 1 206 ? -30.464 9.442 37.499 1.00 96.12 206 GLN A C 1
ATOM 1614 O O . GLN A 1 206 ? -30.249 9.180 36.313 1.00 96.12 206 GLN A O 1
ATOM 1619 N N . ARG A 1 207 ? -29.526 9.990 38.283 1.00 97.38 207 ARG A N 1
ATOM 1620 C CA . ARG A 1 207 ? -28.153 10.234 37.832 1.00 97.38 207 ARG A CA 1
ATOM 1621 C C . ARG A 1 207 ? -27.421 8.928 37.510 1.00 97.38 207 ARG A C 1
ATOM 1623 O O . ARG A 1 207 ? -26.824 8.839 36.444 1.00 97.38 207 ARG A O 1
ATOM 1630 N N . LEU A 1 208 ? -27.473 7.931 38.396 1.00 97.62 208 LEU A N 1
ATOM 1631 C CA . LEU A 1 208 ? -26.842 6.624 38.167 1.00 97.62 208 LEU A CA 1
ATOM 1632 C C . LEU A 1 208 ? -27.464 5.893 36.968 1.00 97.62 208 LEU A C 1
ATOM 1634 O O . LEU A 1 208 ? -26.738 5.288 36.188 1.00 97.62 208 LEU A O 1
ATOM 1638 N N . GLN A 1 209 ? -28.781 5.998 36.777 1.00 97.94 209 GLN A N 1
ATOM 1639 C CA . GLN A 1 209 ? -29.468 5.472 35.597 1.00 97.94 209 GLN A CA 1
ATOM 1640 C C . GLN A 1 209 ? -28.999 6.178 34.319 1.00 97.94 209 GLN A C 1
ATOM 1642 O O . GLN A 1 209 ? -28.713 5.513 33.334 1.00 97.94 209 GLN A 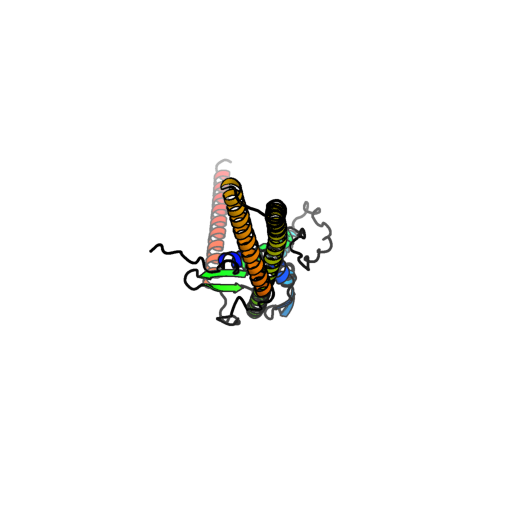O 1
ATOM 1647 N N . SER A 1 210 ? -28.842 7.505 34.345 1.00 98.38 210 SER A N 1
ATOM 1648 C CA . SER A 1 210 ? -28.312 8.253 33.195 1.00 98.38 210 SER A CA 1
ATOM 1649 C C . SER A 1 210 ? -26.857 7.875 32.880 1.00 98.38 210 SER A C 1
ATOM 1651 O O . SER A 1 210 ? -26.496 7.753 31.712 1.00 98.38 210 SER A O 1
ATOM 1653 N N . GLU A 1 211 ? -26.019 7.671 33.907 1.00 98.06 211 GLU A N 1
ATOM 1654 C CA . GLU A 1 211 ? -24.646 7.156 33.751 1.00 98.06 211 GLU A CA 1
ATOM 1655 C C . GLU A 1 211 ? -24.666 5.745 33.127 1.00 98.06 211 GLU A C 1
ATOM 1657 O O . GLU A 1 211 ? -23.897 5.474 32.205 1.00 98.06 211 GLU A O 1
ATOM 1662 N N . TYR A 1 212 ? -25.572 4.867 33.579 1.00 98.50 212 TYR A N 1
ATOM 1663 C CA . TYR A 1 212 ? -25.754 3.519 33.028 1.00 98.50 212 TYR A CA 1
ATOM 1664 C C . TYR A 1 212 ? -26.174 3.556 31.558 1.00 98.50 212 TYR A C 1
ATOM 1666 O O . TYR A 1 212 ? -25.555 2.890 30.729 1.00 98.50 212 TYR A O 1
ATOM 1674 N N . ASP A 1 213 ? -27.186 4.357 31.222 1.00 98.38 213 ASP A N 1
ATOM 1675 C CA . ASP A 1 213 ? -27.697 4.476 29.857 1.00 98.38 213 ASP A CA 1
ATOM 1676 C C . ASP A 1 213 ? -26.607 5.008 28.913 1.00 98.38 213 ASP A C 1
ATOM 1678 O O . ASP A 1 213 ? -26.463 4.526 27.789 1.00 98.38 213 ASP A O 1
ATOM 1682 N N . LEU A 1 214 ? -25.793 5.969 29.367 1.00 98.31 214 LEU A N 1
ATOM 1683 C CA . LEU A 1 214 ? -24.651 6.470 28.601 1.00 98.31 214 LEU A CA 1
ATOM 1684 C C . LEU A 1 214 ? -23.612 5.369 28.354 1.00 98.31 214 LEU A C 1
ATOM 1686 O O . LEU A 1 214 ? -23.239 5.140 27.203 1.00 98.31 214 LEU A O 1
ATOM 1690 N N . ALA A 1 215 ? -23.176 4.671 29.405 1.00 98.06 215 ALA A N 1
ATOM 1691 C CA . ALA A 1 215 ? -22.175 3.612 29.289 1.00 98.06 215 ALA A CA 1
ATOM 1692 C C . ALA A 1 215 ? -22.668 2.448 28.407 1.00 98.06 215 ALA A C 1
ATOM 1694 O O . ALA A 1 215 ? -21.923 1.950 27.564 1.00 98.06 215 ALA A O 1
ATOM 1695 N N . PHE A 1 216 ? -23.947 2.074 28.521 1.00 98.25 216 PHE A N 1
ATOM 1696 C CA . PHE A 1 216 ? -24.582 1.068 27.667 1.00 98.25 216 PHE A CA 1
ATOM 1697 C C . PHE A 1 216 ? -24.575 1.476 26.191 1.00 98.25 216 PHE A C 1
ATOM 1699 O O . PHE A 1 216 ? -24.246 0.673 25.318 1.00 98.25 216 PHE A O 1
ATOM 1706 N N . ASN A 1 217 ? -24.915 2.734 25.898 1.00 98.19 217 ASN A N 1
ATOM 1707 C CA . ASN A 1 217 ? -24.922 3.248 24.531 1.00 98.19 217 ASN A CA 1
ATOM 1708 C C . ASN A 1 217 ? -23.515 3.282 23.920 1.00 98.19 217 ASN A C 1
ATOM 1710 O O . ASN A 1 217 ? -23.351 2.923 22.753 1.00 98.19 217 ASN A O 1
ATOM 1714 N N . VAL A 1 218 ? -22.496 3.656 24.702 1.00 98.00 218 VAL A N 1
ATOM 1715 C CA . VAL A 1 218 ? -21.092 3.595 24.267 1.00 98.00 218 VAL A CA 1
ATOM 1716 C C . VAL A 1 218 ? -20.685 2.149 23.983 1.00 98.00 218 VAL A C 1
ATOM 1718 O O . VAL A 1 218 ? -20.210 1.866 22.884 1.00 98.00 218 VAL A O 1
ATOM 1721 N N . TYR A 1 219 ? -20.943 1.224 24.913 1.00 98.12 219 TYR A N 1
ATOM 1722 C CA . TYR A 1 219 ? -20.656 -0.202 24.736 1.00 98.12 219 TYR A CA 1
ATOM 1723 C C . TYR A 1 219 ? -21.303 -0.772 23.463 1.00 98.12 219 TYR A C 1
ATOM 1725 O O . TYR A 1 219 ? -20.615 -1.371 22.637 1.00 98.12 219 TYR A O 1
ATOM 1733 N N . ASN A 1 220 ? -22.600 -0.525 23.249 1.00 97.69 220 ASN A N 1
ATOM 1734 C CA . ASN A 1 220 ? -23.306 -0.992 22.054 1.00 97.69 220 ASN A CA 1
ATOM 1735 C C . ASN A 1 220 ? -22.742 -0.394 20.761 1.00 97.69 220 ASN A C 1
ATOM 1737 O O . ASN A 1 220 ? -22.614 -1.105 19.765 1.00 97.69 220 ASN A O 1
ATOM 1741 N N . SER A 1 221 ? -22.398 0.897 20.765 1.00 97.25 221 SER A N 1
ATOM 1742 C CA . SER A 1 221 ? -21.794 1.563 19.606 1.00 97.25 221 SER A CA 1
ATOM 1743 C C . SER A 1 221 ? -20.448 0.933 19.240 1.00 97.25 221 SER A C 1
ATOM 1745 O O . SER A 1 221 ? -20.210 0.607 18.076 1.00 97.25 221 SER A O 1
ATOM 1747 N N . VAL A 1 222 ? -19.586 0.674 20.228 1.00 97.25 222 VAL A N 1
ATOM 1748 C CA . VAL A 1 222 ? -18.287 0.022 19.996 1.00 97.25 222 VAL A CA 1
ATOM 1749 C C . VAL A 1 222 ? -18.468 -1.437 19.562 1.00 97.25 222 VAL A C 1
ATOM 1751 O O . VAL A 1 222 ? -17.776 -1.897 18.656 1.00 97.25 222 VAL A O 1
ATOM 1754 N N . ALA A 1 223 ? -19.445 -2.160 20.119 1.00 97.38 223 ALA A N 1
ATOM 1755 C CA . ALA A 1 223 ? -19.765 -3.522 19.689 1.00 97.38 223 ALA A CA 1
ATOM 1756 C C . ALA A 1 223 ? -20.186 -3.569 18.209 1.00 97.38 223 ALA A C 1
ATOM 1758 O O . ALA A 1 223 ? -19.709 -4.415 17.452 1.00 97.38 223 ALA A O 1
ATOM 1759 N N . GLN A 1 224 ? -21.015 -2.619 17.766 1.00 97.25 224 GLN A N 1
ATOM 1760 C CA . GLN A 1 224 ? -21.378 -2.480 16.353 1.00 97.25 224 GLN A CA 1
ATOM 1761 C C . GLN A 1 224 ? -20.159 -2.172 15.473 1.00 97.25 224 GLN A C 1
ATOM 1763 O O . GLN A 1 224 ? -20.036 -2.742 14.389 1.00 97.25 224 GLN A O 1
ATOM 1768 N N . GLN A 1 225 ? -19.234 -1.324 15.935 1.00 95.06 225 GLN A N 1
ATOM 1769 C CA . GLN A 1 225 ? -17.988 -1.037 15.213 1.00 95.06 225 GLN A CA 1
ATOM 1770 C C . GLN A 1 225 ? -17.100 -2.280 15.068 1.00 95.06 225 GLN A C 1
ATOM 1772 O O . GLN A 1 225 ? -16.534 -2.493 13.998 1.00 95.06 225 GLN A O 1
ATOM 1777 N N . VAL A 1 226 ? -17.016 -3.135 16.095 1.00 97.19 226 VAL A N 1
ATOM 1778 C CA . VAL A 1 226 ? -16.295 -4.416 16.010 1.00 97.19 226 VAL A CA 1
ATOM 1779 C C . VAL A 1 226 ? -16.902 -5.319 14.939 1.00 97.19 226 VAL A C 1
ATOM 1781 O O . VAL A 1 226 ? -16.160 -5.893 14.143 1.00 97.19 226 VAL A O 1
ATOM 1784 N N . GLU A 1 227 ? -18.230 -5.437 14.877 1.00 95.38 227 GLU A N 1
ATOM 1785 C CA . GLU A 1 227 ? -18.885 -6.235 13.833 1.00 95.38 227 GLU A CA 1
ATOM 1786 C C . GLU A 1 227 ? -18.645 -5.655 12.434 1.00 95.38 227 GLU A C 1
ATOM 1788 O O . GLU A 1 227 ? -18.309 -6.393 11.509 1.00 95.38 227 GLU A O 1
ATOM 1793 N N . GLN A 1 228 ? -18.701 -4.330 12.275 1.00 93.06 228 GLN A N 1
ATOM 1794 C CA . GLN A 1 228 ? -18.344 -3.680 11.010 1.00 93.06 228 GLN A CA 1
ATOM 1795 C C . GLN A 1 228 ? -16.882 -3.942 10.617 1.00 93.06 228 GLN A C 1
ATOM 1797 O O . GLN A 1 228 ? -16.602 -4.241 9.457 1.00 93.06 228 GLN A O 1
ATOM 1802 N N . ALA A 1 229 ? -15.944 -3.869 11.564 1.00 92.19 229 ALA A N 1
ATOM 1803 C CA . ALA A 1 229 ? -14.533 -4.152 11.312 1.00 92.19 229 ALA A CA 1
ATOM 1804 C C . ALA A 1 229 ? -14.300 -5.626 10.931 1.00 92.19 229 ALA A C 1
ATOM 1806 O O . ALA A 1 229 ? -13.529 -5.904 10.015 1.00 92.19 229 ALA A O 1
ATOM 1807 N N . LYS A 1 230 ? -15.016 -6.575 11.554 1.00 92.06 230 LYS A N 1
ATOM 1808 C CA . LYS A 1 230 ? -14.981 -7.996 11.159 1.00 92.06 230 LYS A CA 1
ATOM 1809 C C . LYS A 1 230 ? -15.440 -8.193 9.717 1.00 92.06 230 LYS A C 1
ATOM 1811 O O . LYS A 1 230 ? -14.791 -8.931 8.981 1.00 92.06 230 LYS A O 1
ATOM 1816 N N . LEU A 1 231 ? -16.526 -7.529 9.314 1.00 91.31 231 LEU A N 1
ATOM 1817 C CA . LEU A 1 231 ? -17.017 -7.594 7.937 1.00 91.31 231 LEU A CA 1
ATOM 1818 C C . LEU A 1 231 ? -15.976 -7.058 6.945 1.00 91.31 231 LEU A C 1
ATOM 1820 O O . LEU A 1 231 ? -15.750 -7.690 5.921 1.00 91.31 231 LEU A O 1
ATOM 1824 N N . LYS A 1 232 ? -15.283 -5.960 7.276 1.00 87.50 232 LYS A N 1
ATOM 1825 C CA . LYS A 1 232 ? -14.213 -5.398 6.428 1.00 87.50 232 LYS A CA 1
ATOM 1826 C C . LYS A 1 232 ? -13.031 -6.347 6.232 1.00 87.50 232 LYS A C 1
ATOM 1828 O O . LYS A 1 232 ? -12.496 -6.410 5.135 1.00 87.50 232 LYS A O 1
ATOM 1833 N N . VAL A 1 233 ? -12.630 -7.089 7.267 1.00 88.00 233 VAL A N 1
ATOM 1834 C CA . VAL A 1 233 ? -11.568 -8.111 7.154 1.00 88.00 233 VAL A CA 1
ATOM 1835 C C . VAL A 1 233 ? -11.999 -9.268 6.244 1.00 88.00 233 VAL A C 1
ATOM 1837 O O . VAL A 1 233 ? -11.172 -9.869 5.567 1.00 88.00 233 VAL A O 1
ATOM 1840 N N . GLN A 1 234 ? -13.294 -9.584 6.216 1.00 84.81 234 GLN A N 1
ATOM 1841 C CA . GLN A 1 234 ? -13.849 -10.656 5.384 1.00 84.81 234 GLN A CA 1
ATOM 1842 C C . GLN A 1 234 ? -14.174 -10.211 3.951 1.00 84.81 234 GLN A C 1
ATOM 1844 O O . GLN A 1 234 ? -14.458 -11.054 3.099 1.00 84.81 234 GLN A O 1
ATOM 1849 N N . GLU A 1 235 ? -14.158 -8.910 3.670 1.00 81.56 235 GLU A N 1
ATOM 1850 C CA . GLU A 1 235 ? -14.515 -8.371 2.366 1.00 81.56 235 GLU A CA 1
ATOM 1851 C C . GLU A 1 235 ? -13.414 -8.656 1.332 1.00 81.56 235 GLU A C 1
ATOM 1853 O O . GLU A 1 235 ? -12.293 -8.162 1.427 1.00 81.56 235 GLU A O 1
ATOM 1858 N N . GLN A 1 236 ? -13.749 -9.435 0.301 1.00 62.00 236 GLN A N 1
ATOM 1859 C CA . GLN A 1 236 ? -12.858 -9.752 -0.818 1.00 62.00 236 GLN A CA 1
ATOM 1860 C C . GLN A 1 236 ? -13.290 -8.981 -2.071 1.00 62.00 236 GLN A C 1
ATOM 1862 O O . GLN A 1 236 ? -13.816 -9.563 -3.020 1.00 62.00 236 GLN A O 1
ATOM 1867 N N . THR A 1 237 ? -13.119 -7.656 -2.083 1.00 60.22 237 THR A N 1
ATOM 1868 C CA . THR A 1 237 ? -13.440 -6.830 -3.259 1.00 60.22 237 THR A CA 1
ATOM 1869 C C . THR A 1 237 ? -12.177 -6.417 -4.027 1.00 60.22 237 THR A C 1
ATOM 1871 O O . THR A 1 237 ? -11.228 -5.895 -3.434 1.00 60.22 237 THR A O 1
ATOM 1874 N N . PRO A 1 238 ? -12.116 -6.636 -5.359 1.00 57.12 238 PRO A N 1
ATOM 1875 C CA . PRO A 1 238 ? -10.987 -6.184 -6.162 1.00 57.12 238 PRO A CA 1
ATOM 1876 C C . PRO A 1 238 ? -10.972 -4.652 -6.219 1.00 57.12 238 PRO A C 1
ATOM 1878 O O . PRO A 1 238 ? -11.915 -4.021 -6.687 1.00 57.12 238 PRO A O 1
ATOM 1881 N N . VAL A 1 239 ? -9.881 -4.053 -5.737 1.00 63.12 239 VAL A N 1
ATOM 1882 C CA . VAL A 1 239 ? -9.754 -2.592 -5.572 1.00 63.12 239 VAL A CA 1
ATOM 1883 C C . VAL A 1 239 ? -9.485 -1.874 -6.897 1.00 63.12 239 VAL A C 1
ATOM 1885 O O . VAL A 1 239 ? -9.808 -0.700 -7.038 1.00 63.12 239 VAL A O 1
ATOM 1888 N N . VAL A 1 240 ? -8.894 -2.574 -7.869 1.00 70.06 240 VAL A N 1
ATOM 1889 C CA . VAL A 1 240 ? -8.454 -1.998 -9.144 1.00 70.06 240 VAL A CA 1
ATOM 1890 C C . VAL A 1 240 ? -8.905 -2.894 -10.290 1.00 70.06 240 VAL A C 1
ATOM 1892 O O . VAL A 1 240 ? -8.489 -4.052 -10.392 1.00 70.06 240 VAL A O 1
ATOM 1895 N N . SER A 1 241 ? -9.739 -2.342 -11.171 1.00 79.75 241 SER A N 1
ATOM 1896 C CA . SER A 1 241 ? -10.113 -2.981 -12.431 1.00 79.75 241 SER A CA 1
ATOM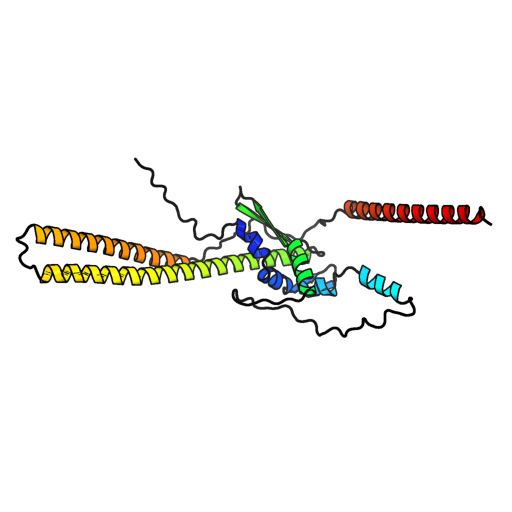 1897 C C . SER A 1 241 ? -9.191 -2.511 -13.549 1.00 79.75 241 SER A C 1
ATOM 1899 O O . SER A 1 241 ? -8.833 -1.337 -13.623 1.00 79.75 241 SER A O 1
ATOM 1901 N N . VAL A 1 242 ? -8.814 -3.430 -14.434 1.00 83.69 242 VAL A N 1
ATOM 1902 C CA . VAL A 1 242 ? -8.019 -3.097 -15.618 1.00 83.69 242 VAL A CA 1
ATOM 1903 C C . VAL A 1 242 ? -8.964 -2.505 -16.656 1.00 83.69 242 VAL A C 1
ATOM 1905 O O . VAL A 1 242 ? -9.852 -3.201 -17.140 1.00 83.69 242 VAL A O 1
ATOM 1908 N N . LEU A 1 243 ? -8.789 -1.220 -16.968 1.00 83.44 243 LEU A N 1
ATOM 1909 C CA . LEU A 1 243 ? -9.562 -0.549 -18.015 1.00 83.44 243 LEU A CA 1
ATOM 1910 C C . LEU A 1 243 ? -9.028 -0.904 -19.407 1.00 83.44 243 LEU A C 1
ATOM 1912 O O . LEU A 1 243 ? -9.799 -1.239 -20.301 1.00 83.44 243 LEU A O 1
ATOM 1916 N N . GLN A 1 244 ? -7.706 -0.856 -19.565 1.00 84.00 244 GLN A N 1
ATOM 1917 C CA . GLN A 1 244 ? -7.013 -1.194 -20.801 1.00 84.00 244 GLN A CA 1
ATOM 1918 C C . GLN A 1 244 ? -5.992 -2.302 -20.518 1.00 84.00 244 GLN A C 1
ATOM 1920 O O . GLN A 1 244 ? -5.176 -2.144 -19.606 1.00 84.00 244 GLN A O 1
ATOM 1925 N N . PRO A 1 245 ? -6.042 -3.435 -21.244 1.00 87.19 245 PRO A N 1
ATOM 1926 C CA . PRO A 1 245 ? -5.050 -4.487 -21.090 1.00 87.19 245 PRO A CA 1
ATOM 1927 C C . PRO A 1 245 ? -3.684 -4.010 -21.584 1.00 87.19 245 PRO A C 1
ATOM 1929 O O . PRO A 1 245 ? -3.586 -3.127 -22.438 1.00 87.19 245 PRO A O 1
ATOM 1932 N N . VAL A 1 246 ? -2.629 -4.631 -21.066 1.00 88.94 246 VAL A N 1
ATOM 1933 C CA . VAL A 1 246 ? -1.270 -4.356 -21.527 1.00 88.94 246 VAL A CA 1
ATOM 1934 C C . VAL A 1 246 ? -1.125 -4.808 -22.978 1.00 88.94 246 VAL A C 1
ATOM 1936 O O . VAL A 1 246 ? -1.552 -5.902 -23.349 1.00 88.94 246 VAL A O 1
ATOM 1939 N N . GLN A 1 247 ? -0.513 -3.957 -23.793 1.00 88.62 247 GLN A N 1
ATOM 1940 C CA . GLN A 1 247 ? -0.220 -4.218 -25.197 1.00 88.62 247 GLN A CA 1
ATOM 1941 C C . GLN A 1 247 ? 1.284 -4.112 -25.444 1.00 88.62 247 GLN A C 1
ATOM 1943 O O . GLN A 1 247 ? 1.961 -3.289 -24.828 1.00 88.62 247 GLN A O 1
ATOM 1948 N N . VAL A 1 248 ? 1.800 -4.926 -26.366 1.00 91.31 248 VAL A N 1
ATOM 1949 C CA . VAL A 1 248 ? 3.179 -4.788 -26.848 1.00 91.31 248 VAL A CA 1
ATOM 1950 C C . VAL A 1 248 ? 3.274 -3.511 -27.692 1.00 91.31 248 VAL A C 1
ATOM 1952 O O . VAL A 1 248 ? 2.467 -3.353 -28.615 1.00 91.31 248 VAL A O 1
ATOM 1955 N N . PRO A 1 249 ? 4.209 -2.588 -27.397 1.00 87.56 249 PRO A N 1
ATOM 1956 C CA . PRO A 1 249 ? 4.408 -1.392 -28.208 1.00 87.56 249 PRO A CA 1
ATOM 1957 C C . PRO A 1 249 ? 4.793 -1.745 -29.649 1.00 87.56 249 PRO A C 1
ATOM 1959 O O . PRO A 1 249 ? 5.628 -2.621 -29.877 1.00 87.56 249 PRO A O 1
ATOM 1962 N N . VAL A 1 250 ? 4.181 -1.058 -30.617 1.00 85.56 250 VAL A N 1
ATOM 1963 C CA . VAL A 1 250 ? 4.504 -1.201 -32.049 1.00 85.56 250 VAL A CA 1
ATOM 1964 C C . VAL A 1 250 ? 5.566 -0.187 -32.470 1.00 85.56 250 VAL A C 1
ATOM 1966 O O . VAL A 1 250 ? 6.469 -0.523 -33.233 1.00 85.56 250 VAL A O 1
ATOM 1969 N N . ASP A 1 251 ? 5.470 1.032 -31.941 1.00 78.31 251 ASP A N 1
ATOM 1970 C CA . ASP A 1 251 ? 6.397 2.125 -32.212 1.00 78.31 251 ASP A CA 1
ATOM 1971 C C . ASP A 1 251 ? 7.380 2.292 -31.047 1.00 78.31 251 ASP A C 1
ATOM 1973 O O . ASP A 1 251 ? 7.008 2.165 -29.878 1.00 78.31 251 ASP A O 1
ATOM 1977 N N . ASP A 1 252 ? 8.637 2.605 -31.364 1.00 75.12 252 ASP A N 1
ATOM 1978 C CA . ASP A 1 252 ? 9.628 2.966 -30.354 1.00 75.12 252 ASP A CA 1
ATOM 1979 C C . ASP A 1 252 ? 9.353 4.394 -29.837 1.00 75.12 252 ASP A C 1
ATOM 1981 O O . ASP A 1 252 ? 9.130 5.323 -30.615 1.00 75.12 252 ASP A O 1
ATOM 1985 N N . GLU A 1 253 ? 9.444 4.609 -28.520 1.00 68.69 253 GLU A N 1
ATOM 1986 C CA . GLU A 1 253 ? 9.241 5.938 -27.909 1.00 68.69 253 GLU A CA 1
ATOM 1987 C C . GLU A 1 253 ? 10.333 6.950 -28.302 1.00 68.69 253 GLU A C 1
ATOM 1989 O O . GLU A 1 253 ? 10.154 8.166 -28.208 1.00 68.69 253 GLU A O 1
ATOM 1994 N N . THR A 1 254 ? 11.493 6.461 -28.752 1.00 66.00 254 THR A N 1
ATOM 1995 C CA . THR A 1 254 ? 12.643 7.316 -29.057 1.00 66.00 254 THR A CA 1
ATOM 1996 C C . THR A 1 254 ? 12.594 7.764 -30.511 1.00 66.00 254 THR A C 1
ATOM 1998 O O . THR A 1 254 ? 12.907 7.008 -31.428 1.00 66.00 254 THR A O 1
ATOM 2001 N N . SER A 1 255 ? 12.255 9.034 -30.740 1.00 67.00 255 SER A N 1
ATOM 2002 C CA . SER A 1 255 ? 12.336 9.605 -32.083 1.00 67.00 255 SER A CA 1
ATOM 2003 C C . SER A 1 255 ? 13.795 9.631 -32.549 1.00 67.00 255 SER A C 1
ATOM 2005 O O . SER A 1 255 ? 14.627 10.336 -31.971 1.00 67.00 255 SER A O 1
ATOM 2007 N N . GLY A 1 256 ? 14.113 8.913 -33.632 1.00 66.12 256 GLY A N 1
ATOM 2008 C CA . GLY A 1 256 ? 15.452 8.919 -34.238 1.00 66.12 256 GLY A CA 1
ATOM 2009 C C . GLY A 1 256 ? 15.953 10.325 -34.600 1.00 66.12 256 GLY A C 1
ATOM 2010 O O . GLY A 1 256 ? 17.157 10.570 -34.636 1.00 66.12 256 GLY A O 1
ATOM 2011 N N . LEU A 1 257 ? 15.037 11.284 -34.776 1.00 69.25 257 LEU A N 1
ATOM 2012 C CA . LEU A 1 257 ? 15.353 12.694 -34.993 1.00 69.25 257 LEU A CA 1
ATOM 2013 C C . LEU A 1 257 ? 15.939 13.360 -33.738 1.00 69.25 257 LEU A C 1
ATOM 2015 O O . LEU A 1 257 ? 16.866 14.156 -33.854 1.00 69.25 257 LEU A O 1
ATOM 2019 N N . MET A 1 258 ? 15.467 13.008 -32.539 1.00 69.56 258 MET A N 1
ATOM 2020 C CA . MET A 1 258 ? 16.007 13.539 -31.282 1.00 69.56 258 MET A CA 1
ATOM 2021 C C . MET A 1 258 ? 17.430 13.026 -31.025 1.00 69.56 258 MET A C 1
ATOM 2023 O O . MET A 1 258 ? 18.300 13.797 -30.618 1.00 69.56 258 MET A O 1
ATOM 2027 N N . VAL A 1 259 ? 17.683 11.751 -31.344 1.00 76.88 259 VAL A N 1
ATOM 2028 C CA . VAL A 1 259 ? 19.027 11.151 -31.302 1.00 76.88 259 VAL A CA 1
ATOM 2029 C C . VAL A 1 259 ? 19.948 11.829 -32.319 1.00 76.88 259 VAL A C 1
ATOM 2031 O O . VAL A 1 259 ? 21.057 12.233 -31.982 1.00 76.88 259 VAL A O 1
ATOM 2034 N N . LEU A 1 260 ? 19.487 12.037 -33.554 1.00 78.25 260 LEU A N 1
ATOM 2035 C CA . LEU A 1 260 ? 20.265 12.739 -34.577 1.00 78.25 260 LEU A CA 1
ATOM 2036 C C . LEU A 1 260 ? 20.635 14.165 -34.134 1.00 78.25 260 LEU A C 1
ATOM 2038 O O . LEU A 1 260 ? 21.787 14.579 -34.276 1.00 78.25 260 LEU A O 1
ATOM 2042 N N . VAL A 1 261 ? 19.682 14.913 -33.570 1.00 83.62 261 VAL A N 1
ATOM 2043 C CA . VAL A 1 261 ? 19.912 16.286 -33.097 1.00 83.62 261 VAL A CA 1
ATOM 2044 C C . VAL A 1 261 ? 20.929 16.317 -31.955 1.00 83.62 261 VAL A C 1
ATOM 2046 O O . VAL A 1 261 ? 21.835 17.153 -31.987 1.00 83.62 261 VAL A O 1
ATOM 2049 N N . SER A 1 262 ? 20.845 15.402 -30.984 1.00 80.38 262 SER A N 1
ATOM 2050 C CA . SER A 1 262 ? 21.800 15.358 -29.869 1.00 80.38 262 SER A CA 1
ATOM 2051 C C . SER A 1 262 ? 23.220 15.023 -30.340 1.00 80.38 262 SER A C 1
ATOM 2053 O O . SER A 1 262 ? 24.163 15.726 -29.970 1.00 80.38 262 SER A O 1
ATOM 2055 N N . PHE A 1 263 ? 23.383 14.045 -31.239 1.00 85.62 263 PHE A N 1
ATOM 2056 C CA . PHE A 1 263 ? 24.684 13.730 -31.843 1.00 85.62 263 PHE A CA 1
ATOM 2057 C C . PHE A 1 263 ? 25.258 14.905 -32.639 1.00 85.62 263 PHE A C 1
ATOM 2059 O O . PHE A 1 263 ? 26.446 15.212 -32.522 1.00 85.62 263 PHE A O 1
ATOM 2066 N N . THR A 1 264 ? 24.418 15.597 -33.410 1.00 84.94 264 THR A N 1
ATOM 2067 C CA . THR A 1 264 ? 24.845 16.763 -34.196 1.00 84.94 264 THR A CA 1
ATOM 2068 C C . THR A 1 264 ? 25.318 17.894 -33.281 1.00 84.94 264 THR A C 1
ATOM 2070 O O . THR A 1 264 ? 26.343 18.522 -33.544 1.00 84.94 264 THR A O 1
ATOM 2073 N N . MET A 1 265 ? 24.622 18.120 -32.164 1.00 90.06 265 MET A N 1
ATOM 2074 C CA . MET A 1 265 ? 24.973 19.153 -31.188 1.00 90.06 265 MET A CA 1
ATOM 2075 C C . MET A 1 265 ? 26.318 18.862 -30.504 1.00 90.06 265 MET A C 1
ATOM 2077 O O . MET A 1 265 ? 27.176 19.745 -30.439 1.00 90.06 265 MET A O 1
ATOM 2081 N N . VAL A 1 266 ? 26.564 17.610 -30.099 1.00 90.62 266 VAL A N 1
ATOM 2082 C CA . VAL A 1 266 ? 27.866 17.184 -29.551 1.00 90.62 266 VAL A CA 1
ATOM 2083 C C . VAL A 1 266 ? 28.983 17.337 -30.588 1.00 90.62 266 VAL A C 1
ATOM 2085 O O . VAL A 1 266 ? 30.054 17.851 -30.261 1.00 90.62 266 VAL A O 1
ATOM 2088 N N . PHE A 1 267 ? 28.740 16.955 -31.846 1.00 92.00 267 PHE A N 1
ATOM 2089 C CA . PHE A 1 267 ? 29.731 17.081 -32.918 1.00 92.00 267 PHE A CA 1
ATOM 2090 C C . PHE A 1 267 ? 30.145 18.539 -33.155 1.00 92.00 267 PHE A C 1
ATOM 2092 O O . PHE A 1 267 ? 31.334 18.830 -33.290 1.00 92.00 267 PHE A O 1
ATOM 2099 N N . ILE A 1 268 ? 29.184 19.467 -33.131 1.00 92.88 268 ILE A N 1
ATOM 2100 C CA . ILE A 1 268 ? 29.452 20.905 -33.262 1.00 92.88 268 ILE A CA 1
ATOM 2101 C C . ILE A 1 268 ? 30.335 21.400 -32.112 1.00 92.88 268 ILE A C 1
ATOM 2103 O O . ILE A 1 268 ? 31.316 22.096 -32.366 1.00 92.88 268 ILE A O 1
ATOM 2107 N N . ILE A 1 269 ? 30.040 21.017 -30.864 1.00 92.56 269 ILE A N 1
ATOM 2108 C CA . ILE A 1 269 ? 30.837 21.428 -29.695 1.00 92.56 269 ILE A CA 1
ATOM 2109 C C . ILE A 1 269 ? 32.280 20.926 -29.815 1.00 92.56 269 ILE A C 1
ATOM 2111 O O . ILE A 1 269 ? 33.221 21.693 -29.603 1.00 92.56 269 ILE A O 1
ATOM 2115 N N . VAL A 1 270 ? 32.467 19.658 -30.192 1.00 91.94 270 VAL A N 1
ATOM 2116 C CA . VAL A 1 270 ? 33.802 19.063 -30.355 1.00 91.94 270 VAL A CA 1
ATOM 2117 C C . VAL A 1 270 ? 34.571 19.743 -31.489 1.00 91.94 270 VAL A C 1
ATOM 2119 O O . VAL A 1 270 ? 35.736 20.101 -31.307 1.00 91.94 270 VAL A O 1
ATOM 2122 N N . ALA A 1 271 ? 33.926 19.983 -32.634 1.00 90.56 271 ALA A N 1
ATOM 2123 C CA . ALA A 1 271 ? 34.540 20.668 -33.770 1.00 90.56 271 ALA A CA 1
ATOM 2124 C C . ALA A 1 271 ? 34.956 22.105 -33.416 1.00 90.56 271 ALA A C 1
ATOM 2126 O O . ALA A 1 271 ? 36.065 22.532 -33.744 1.00 90.56 271 ALA A O 1
ATOM 2127 N N . PHE A 1 272 ? 34.104 22.836 -32.692 1.00 92.88 272 PHE A N 1
ATOM 2128 C CA . PHE A 1 272 ? 34.392 24.202 -32.257 1.00 92.88 272 PHE A CA 1
ATOM 2129 C C . PHE A 1 272 ? 35.529 24.248 -31.226 1.00 92.88 272 PHE A C 1
ATOM 2131 O O . PHE A 1 272 ? 36.413 25.102 -31.309 1.00 92.88 272 PHE A O 1
ATOM 2138 N N . GLY A 1 273 ? 35.555 23.291 -30.293 1.00 91.31 273 GLY A N 1
ATOM 2139 C CA . GLY A 1 273 ? 36.642 23.132 -29.327 1.00 91.31 273 GLY A CA 1
ATOM 2140 C C . GLY A 1 273 ? 37.982 22.831 -30.002 1.00 91.31 273 GLY A C 1
ATOM 2141 O O . GLY A 1 273 ? 38.985 23.476 -29.695 1.00 91.31 273 GLY A O 1
ATOM 2142 N N . TYR A 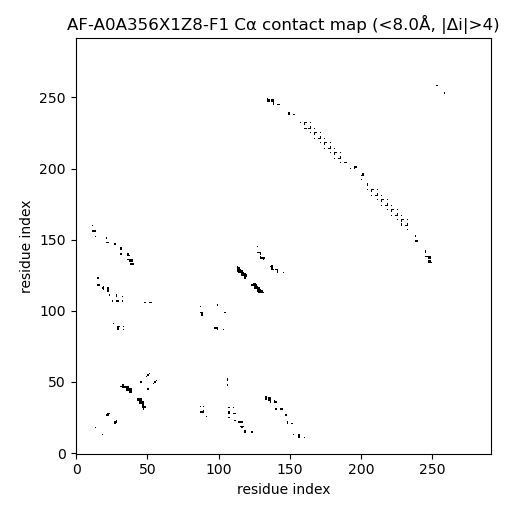1 274 ? 37.996 21.914 -30.974 1.00 92.75 274 TYR A N 1
ATOM 2143 C CA . TYR A 1 274 ? 39.191 21.615 -31.768 1.00 92.75 274 TYR A CA 1
ATOM 2144 C C . TYR A 1 274 ? 39.687 22.849 -32.533 1.00 92.75 274 TYR A C 1
ATOM 2146 O O . TYR A 1 274 ? 40.881 23.157 -32.505 1.00 92.75 274 TYR A O 1
ATOM 2154 N N . PHE A 1 275 ? 38.773 23.591 -33.165 1.00 92.31 275 PHE A N 1
ATOM 2155 C CA . PHE A 1 275 ? 39.103 24.813 -33.894 1.00 92.31 275 PHE A CA 1
ATOM 2156 C C . PHE A 1 275 ? 39.723 25.882 -32.982 1.00 92.31 275 PHE A C 1
ATOM 2158 O O . PHE A 1 275 ? 40.766 26.438 -33.320 1.00 92.31 275 PHE A O 1
ATOM 2165 N N . LEU A 1 276 ? 39.150 26.122 -31.796 1.00 90.12 276 LEU A N 1
ATOM 2166 C CA . LEU A 1 276 ? 39.695 27.072 -30.818 1.00 90.12 276 LEU A CA 1
ATOM 2167 C C . LEU A 1 276 ? 41.089 26.676 -30.323 1.00 90.12 276 LEU A C 1
ATOM 2169 O O . LEU A 1 276 ? 41.975 27.526 -30.243 1.00 90.12 276 LEU A O 1
ATOM 2173 N N . ILE A 1 277 ? 41.303 25.395 -30.012 1.00 88.88 277 ILE A N 1
ATOM 2174 C CA . ILE A 1 277 ? 42.607 24.893 -29.556 1.00 88.88 277 ILE A CA 1
ATOM 2175 C C . ILE A 1 277 ? 43.654 25.031 -30.666 1.00 88.88 277 ILE A C 1
ATOM 2177 O O . ILE A 1 277 ? 44.764 25.500 -30.408 1.00 88.88 277 ILE A O 1
ATOM 2181 N N . SER A 1 278 ? 43.300 24.668 -31.901 1.00 84.50 278 SER A N 1
ATOM 2182 C CA . SER A 1 278 ? 44.173 24.817 -33.068 1.00 84.50 278 SER A CA 1
ATOM 2183 C C . SER A 1 278 ? 44.532 26.286 -33.315 1.00 84.50 278 SER A C 1
ATOM 2185 O O . SER A 1 278 ? 45.707 26.623 -33.464 1.00 84.50 278 SER A O 1
ATOM 2187 N N . TYR A 1 279 ? 43.544 27.183 -33.247 1.00 89.62 279 TYR A N 1
ATOM 2188 C CA . TYR A 1 279 ? 43.744 28.623 -33.394 1.00 89.62 279 TYR A CA 1
ATOM 2189 C C . TYR A 1 279 ? 44.681 29.193 -32.318 1.00 89.62 279 TYR A C 1
ATOM 2191 O O . TYR A 1 279 ? 45.609 29.940 -32.629 1.00 89.62 279 TYR A O 1
ATOM 2199 N N . LEU A 1 280 ? 44.499 28.796 -31.055 1.00 84.81 280 LEU A N 1
ATOM 2200 C CA . LEU A 1 280 ? 45.338 29.244 -29.940 1.00 84.81 280 LEU A CA 1
ATOM 2201 C C . LEU A 1 280 ? 46.775 28.703 -30.063 1.00 84.81 280 LEU A C 1
ATOM 2203 O O . LEU A 1 280 ? 47.732 29.433 -29.807 1.00 84.81 280 LEU A O 1
ATOM 2207 N N . LEU A 1 281 ? 46.951 27.457 -30.516 1.00 83.50 281 LEU A N 1
ATOM 2208 C CA . LEU A 1 281 ? 48.272 26.881 -30.787 1.00 83.50 281 LEU A CA 1
ATOM 2209 C C . LEU A 1 281 ? 49.005 27.617 -31.915 1.00 83.50 281 LEU A C 1
ATOM 2211 O O . LEU A 1 281 ? 50.178 27.950 -31.750 1.00 83.50 281 LEU A O 1
ATOM 2215 N N . ILE A 1 282 ? 48.322 27.930 -33.019 1.00 81.50 282 ILE A N 1
ATOM 2216 C CA . ILE A 1 282 ? 48.897 28.706 -34.129 1.00 81.50 282 ILE A CA 1
ATOM 2217 C C . ILE A 1 282 ? 49.272 30.117 -33.659 1.00 81.50 282 ILE A C 1
ATOM 2219 O O . ILE A 1 282 ? 50.383 30.579 -33.918 1.00 81.50 282 ILE A O 1
ATOM 2223 N N . TYR A 1 283 ? 48.392 30.777 -32.902 1.00 80.81 283 TYR A N 1
ATOM 2224 C CA . TYR A 1 283 ? 48.658 32.100 -32.334 1.00 80.81 283 TYR A CA 1
ATOM 2225 C C . TYR A 1 283 ? 49.883 32.094 -31.402 1.00 80.81 283 TYR A C 1
ATOM 2227 O O . TYR A 1 283 ? 50.745 32.969 -31.487 1.00 80.81 283 TYR A O 1
ATOM 2235 N N . LYS A 1 284 ? 50.018 31.062 -30.559 1.00 77.25 284 LYS A N 1
ATOM 2236 C CA . LYS A 1 284 ? 51.166 30.888 -29.659 1.00 77.25 284 LYS A CA 1
ATOM 2237 C C . LYS A 1 284 ? 52.478 30.644 -30.417 1.00 77.25 284 LYS A C 1
ATOM 2239 O O . LYS A 1 284 ? 53.509 31.174 -30.010 1.00 77.25 284 LYS A O 1
ATOM 2244 N N . ILE A 1 285 ? 52.451 29.883 -31.513 1.00 77.00 285 ILE A N 1
ATOM 2245 C CA . ILE A 1 285 ? 53.625 29.662 -32.377 1.00 77.00 285 ILE A CA 1
ATOM 2246 C C . ILE A 1 285 ? 54.040 30.968 -33.068 1.00 77.00 285 ILE A C 1
ATOM 2248 O O . ILE A 1 285 ? 55.230 31.271 -33.139 1.00 77.00 285 ILE A O 1
ATOM 2252 N N . HIS A 1 286 ? 53.078 31.778 -33.518 1.00 70.12 286 HIS A N 1
ATOM 2253 C CA . HIS A 1 286 ? 53.373 33.040 -34.194 1.00 70.12 286 HIS A CA 1
ATOM 2254 C C . HIS A 1 286 ? 53.996 34.084 -33.248 1.00 70.12 286 HIS A C 1
ATOM 2256 O O . HIS A 1 286 ? 54.978 34.724 -33.612 1.00 70.12 286 HIS A O 1
ATOM 2262 N N . LEU A 1 287 ? 53.525 34.186 -31.999 1.00 62.12 287 LEU A N 1
ATOM 2263 C CA . LEU A 1 287 ? 54.160 35.029 -30.971 1.00 62.12 287 LEU A CA 1
ATOM 2264 C C . LEU A 1 287 ? 55.531 34.515 -30.504 1.00 62.12 287 LEU A C 1
ATOM 2266 O O . LEU A 1 287 ? 56.384 35.315 -30.128 1.00 62.12 287 LEU A O 1
ATOM 2270 N N . GLY A 1 288 ? 55.772 33.202 -30.552 1.00 58.69 288 GLY A N 1
ATOM 2271 C CA . GLY A 1 288 ? 57.081 32.613 -30.247 1.00 58.69 288 GLY A CA 1
ATOM 2272 C C . GLY A 1 288 ? 58.164 32.912 -31.294 1.00 58.69 288 GLY A C 1
ATOM 2273 O O . GLY A 1 288 ? 59.343 32.882 -30.962 1.00 58.69 288 GLY A O 1
ATOM 2274 N N . SER A 1 289 ? 57.780 33.238 -32.534 1.00 56.50 289 SER A N 1
ATOM 2275 C CA . SER A 1 289 ? 58.707 33.576 -33.627 1.00 56.50 289 SER A CA 1
ATOM 2276 C C . SER A 1 289 ? 59.112 35.056 -33.671 1.00 56.50 289 SER A C 1
ATOM 2278 O O . SER A 1 289 ? 60.034 35.392 -34.405 1.00 56.50 289 SER A O 1
ATOM 2280 N N . VAL A 1 290 ? 58.426 35.943 -32.942 1.00 54.50 290 VAL A N 1
ATOM 2281 C CA . VAL A 1 290 ? 58.692 37.399 -32.951 1.00 54.50 290 VAL A CA 1
ATOM 2282 C C . VAL A 1 290 ? 59.664 37.819 -31.832 1.00 54.50 290 VAL A C 1
ATOM 2284 O O . VAL A 1 290 ? 60.181 38.930 -31.852 1.00 54.50 290 VAL A O 1
ATOM 2287 N N . ASN A 1 291 ? 59.965 36.921 -30.886 1.00 52.03 291 ASN A N 1
ATOM 2288 C CA . ASN A 1 291 ? 60.841 37.173 -29.733 1.00 52.03 291 ASN A CA 1
ATOM 2289 C C . ASN A 1 291 ? 62.195 36.430 -29.786 1.00 52.03 291 ASN A C 1
ATOM 2291 O O . ASN A 1 291 ? 62.810 36.237 -28.738 1.00 52.03 291 ASN A O 1
ATOM 2295 N N . ASN A 1 292 ? 62.661 36.018 -30.971 1.00 44.75 292 ASN A N 1
ATOM 2296 C CA . ASN A 1 292 ? 63.990 35.424 -31.173 1.00 44.75 292 ASN A CA 1
ATOM 2297 C C . ASN A 1 292 ? 64.743 36.135 -32.298 1.00 44.75 292 ASN A C 1
ATOM 2299 O O . ASN A 1 292 ? 64.116 36.344 -33.360 1.00 44.75 292 ASN A O 1
#

pLDDT: mean 80.79, std 17.36, range [29.16, 98.5]

Secondary structure (DSSP, 8-state):
--------SGGGSPPGGGHHHHHHSHHHHHHHHHSEEEEGGGTEEEEHHHIIIIISS-THHHHHHHHHTT--SS-TT--------PPPP----TTS-----HHHHHHHHHHHHHEEEEEETTTTEEEEEE--SSHHHHHHHHHHHHHHHHHHHHHHHHHHHHHHHHHHHHHHHHHHHHHHHHHHHHHHHHHHTSS--SHHHHHHHHHHHHHHHHHHHHHHHHHHHHHHHHHHHH----S---SS-----SS-SS-HHHHHHHHHHHHHHHHHHHHHHHHHHHHHHHHHTS--

Radius of gyration: 34.9 Å; Cα contacts (8 Å, |Δi|>4): 191; chains: 1; bounding box: 103×52×85 Å

Solvent-accessible surface area (backbone atoms only — not comparable to full-atom values): 17380 Å² total; per-residue (Å²): 136,84,84,76,76,79,82,72,82,68,86,76,60,79,58,74,85,50,51,47,56,53,62,64,28,67,66,49,44,44,53,56,31,64,37,75,43,55,28,75,88,71,77,44,73,46,28,48,44,57,39,56,71,69,67,65,52,71,65,62,63,62,51,52,54,65,69,55,75,78,68,91,81,84,75,95,80,73,86,68,81,81,69,81,81,76,75,80,79,75,84,81,57,95,87,60,89,85,81,77,53,73,68,56,48,53,52,47,55,54,48,49,73,27,51,42,59,48,74,40,82,92,77,70,48,74,49,79,47,49,67,51,102,28,45,62,31,18,27,53,52,41,50,49,50,51,53,52,50,51,50,54,54,49,55,50,46,48,52,50,29,50,50,53,29,51,54,31,48,56,51,32,56,55,34,43,54,53,26,53,52,39,46,49,55,41,49,54,50,48,72,74,43,81,76,76,81,48,72,67,55,50,53,50,49,53,50,39,50,51,52,30,54,51,33,48,52,52,29,51,51,37,50,52,50,32,54,53,27,51,51,56,55,68,56,89,72,85,90,75,80,82,88,70,81,82,62,65,63,89,71,76,91,70,56,69,65,61,55,51,51,52,53,51,53,53,50,50,53,53,53,52,50,52,50,52,52,51,51,52,52,53,52,52,52,56,59,60,62,73,77,112

Foldseek 3Di:
DDDDDPPPDPPLADPLVCLQVVCLDPQNLLVQQQDWFDFVVQRDIGGVVCCDVPPPPPCVVVVVVVVCPPDPDPDVPPPDPDDPPDDRDDDDDVPDDHDDDPVVVVSSVVQSVQWGWDADPVVRDIDTFGDDPGLRRRLVSSQVSVVSSQVVRVVVSLVVLVVQLVVLVVQLVVLVVQLVVLVVVLVVLCVVCVDPPDPVSVVVNVVSVVSNVVSVVSNVVSVVSNVVSVVSNVDDDRSDDDPDHRDRDPDHPDDVVVVVVVVVVVVVVVVVVVVVVVVVVVVVVVVVVVPD

Sequence (292 aa):
MSGGGNMEGGGSMIPPQLYPQIVQSLPFQLELLNEEVEFPRFETSTTVYTFFDEVYTPSVLTHIKGYTIGLPGKIIGLFKEEAPKAALPRGFETDSVISVTKNQMAIIDNMRERVSISLNEETGVINLTVTMPDPQASAQLAQTSIGLMKEYVVNYRTRKAEEDLRFAREQLEMAKAEFETVQNRLAEFRDSNINLSSARAQTQEQRLQSEYDLAFNVYNSVAQQVEQAKLKVQEQTPVVSVLQPVQVPVDDETSGLMVLVSFTMVFIIVAFGYFLISYLLIYKIHLGSVNN